Protein AF-A0A7V6VS06-F1 (afdb_monomer)

Solvent-accessible surface area (backbone atoms only — not comparable to full-atom values): 17347 Å² total; per-residue (Å²): 134,78,58,70,67,60,52,50,52,51,50,54,46,38,68,77,38,50,71,50,48,73,75,53,56,66,93,72,59,43,70,66,57,44,46,51,32,37,72,76,40,60,86,51,49,80,58,48,70,62,73,49,73,67,47,49,46,55,40,28,76,75,40,29,68,49,48,64,74,44,96,78,69,49,75,65,55,51,51,53,15,28,73,73,35,35,69,36,50,66,55,47,80,86,64,51,70,69,57,50,46,62,15,14,67,78,37,5,63,43,46,67,58,47,87,81,78,47,71,69,54,51,46,43,9,22,74,59,26,36,70,26,47,63,53,48,88,81,78,48,70,74,51,50,41,54,14,12,62,75,38,11,67,41,43,69,47,51,88,79,80,45,74,68,45,50,44,42,8,12,57,62,30,7,64,25,49,74,49,53,89,77,85,49,72,67,49,52,52,42,9,20,73,54,28,12,63,27,45,66,63,50,89,82,72,48,71,66,58,49,49,49,12,25,73,63,32,28,64,26,48,59,52,43,78,79,75,43,71,67,60,50,42,56,15,13,68,73,34,9,61,26,49,62,49,47,86,80,76,48,74,65,48,52,52,45,8,23,70,62,28,39,44,25,57,79,51,49,83,77,78,59,64,66,59,56,54,48,22,49,54,46,47,53,58,49,31,74,77,38,69,70,49,63,76,70,46,73,32,63,68,61,39,52,52,50,52,56,54,52,62,54,64,76,75,112

Nearest PDB structures (foldseek):
  8fo8-assembly1_E  TM=1.666E-01  e=1.157E+00  Homo sapiens
  8or2-assembly1_C  TM=2.056E-01  e=2.207E+00  Homo sapiens
  8fo2-assembly1_E  TM=2.066E-01  e=2.207E+00  Homo sapiens
  2bku-assembly1_B  TM=1.475E-01  e=1.858E+00  Saccharomyces cerevisiae

Secondary structure (DSSP, 8-state):
---HHHHHHHHHHHHH-GGGGGGS-TTT--HHHHHHHHHH-GGGGGG-----HHHHHHHHHH-GGGGGG-SS--HHHHHHHHHH-GGGGGGSSS--HHHHHHHHTT-GGGGGG-SS--HHHHHHHHHH-GGGGGG-SS--HHHHHHHHHH-GGGGGG-SS--HHHHHHHHHH-GGGGGG-SS--HHHHHHHHHH-GGGGGG-SS--HHHHHHHHHH-GGGGGG-SS--HHHHHHHHHH-GGGGGG-SS--HHHHHHHHHH-GGGGGG-S---HHHHHHHHHHHHHHHHH-GGGGGT---HHHHHHHHHHHHHHTT-

Foldseek 3Di:
DDDPVVVVVLVVVCVVPVCCLLVDDQVPDDPVNLLSSCVVPLVCNLSHNDDDPVSLQSSCVSPLLSLLSHPDDDPVNLLSSCVVPLLSLLSDPPDDPVSLLSSQQQALLSLLSPPDDDPVSLQSSCQNPLLNLLSDPDDDPVSLLSSLLVALLSLLSDPDDDPVSLLSSLLNALLSLQNDPDDDPNSLLSSLQRALLNLLNPPDDDPVNLLSSCVNPLLSCLSDPPNDPVSLLSSLLVALLSLLSDPDCDPVSLLSSLLRPVLNLVSDPDPDVVSLVSNLVSQVVVCVVPVCCLVVNPNPVSSVVNVVVVVVVVVD

pLDDT: mean 96.14, std 5.87, range [43.56, 98.88]

Sequence (316 aa):
MIDASVSQELMYKLDKDPNTIKKIPSSIQTEEMALKVIEKDIKLFKHVSVRTPKVCMKAILKDANSIKYIEKPTKEMCKIAIKNSPTTLQYIKDPSEELCKLALERNGACLQYVKKQTNSLCKIAVKTTPQALQYIKNQTEAVCLMAVNSEGSTLQYVKEQTKEIVLAAVKQDGLALRFALILDDEIIHKAILSNGNALAYVKEQTKDLCIMAILNDPMSIKYVDPQTKELCLIAVLKDGLAIDYIKDQDNDICIEAIKQNPSALMYIRDKRSEYKVLAVKTCLKHIKKDINYINEISDKVLKMVVVKLLSKKGKE

Mean predicted aligned error: 5.48 Å

Radius of gyration: 33.43 Å; Cα contacts (8 Å, |Δi|>4): 500; chains: 1; bounding box: 78×36×93 Å

Structure (mmCIF, N/CA/C/O backbone):
data_AF-A0A7V6VS06-F1
#
_entry.id   AF-A0A7V6VS06-F1
#
loop_
_atom_site.group_PDB
_atom_site.id
_atom_site.type_symbol
_atom_site.label_atom_id
_atom_site.label_alt_id
_atom_site.label_comp_id
_atom_site.label_asym_id
_atom_site.label_entity_id
_atom_site.label_seq_id
_atom_site.pdbx_PDB_ins_code
_atom_site.Cartn_x
_atom_site.Cartn_y
_atom_site.Cartn_z
_atom_site.occupancy
_atom_site.B_iso_or_equiv
_atom_site.auth_seq_id
_atom_site.auth_comp_id
_atom_site.auth_asym_id
_atom_site.auth_atom_id
_atom_site.pdbx_PDB_model_num
ATOM 1 N N . MET A 1 1 ? -18.441 -9.773 57.751 1.00 59.44 1 MET A N 1
ATOM 2 C CA . MET A 1 1 ? -16.997 -9.510 57.920 1.00 59.44 1 MET A CA 1
ATOM 3 C C . MET A 1 1 ? -16.32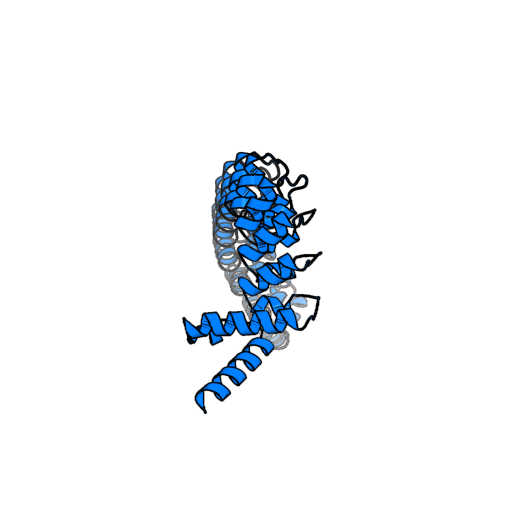9 -10.845 58.178 1.00 59.44 1 MET A C 1
ATOM 5 O O . MET A 1 1 ? -16.837 -11.581 59.012 1.00 59.44 1 MET A O 1
ATOM 9 N N . ILE A 1 2 ? -15.289 -11.190 57.418 1.00 74.94 2 ILE A N 1
ATOM 10 C CA . ILE A 1 2 ? -14.444 -12.345 57.748 1.00 74.94 2 ILE A CA 1
ATOM 11 C C . ILE A 1 2 ? -13.563 -12.005 58.945 1.00 74.94 2 ILE A C 1
ATOM 13 O O . ILE A 1 2 ? -13.188 -10.846 59.115 1.00 74.94 2 ILE A O 1
ATOM 17 N N . ASP A 1 3 ? -13.255 -13.011 59.756 1.00 82.56 3 ASP A N 1
ATOM 18 C CA . ASP A 1 3 ? -12.320 -12.862 60.863 1.00 82.56 3 ASP A CA 1
ATOM 19 C C . ASP A 1 3 ? -10.930 -12.417 60.361 1.00 82.56 3 ASP A C 1
ATOM 21 O O . ASP A 1 3 ? -10.484 -12.804 59.273 1.00 82.56 3 ASP A O 1
ATOM 25 N N . ALA A 1 4 ? -10.248 -11.585 61.152 1.00 80.75 4 ALA A N 1
ATOM 26 C CA . ALA A 1 4 ? -8.968 -10.986 60.785 1.00 80.75 4 ALA A CA 1
ATOM 27 C C . ALA A 1 4 ? -7.879 -12.049 60.564 1.00 80.75 4 ALA A C 1
ATOM 29 O O . ALA A 1 4 ? -7.062 -11.902 59.650 1.00 80.75 4 ALA A O 1
ATOM 30 N N . SER A 1 5 ? -7.909 -13.142 61.336 1.00 82.25 5 SER A N 1
ATOM 31 C CA . SER A 1 5 ? -6.959 -14.252 61.192 1.00 82.25 5 SER A CA 1
ATOM 32 C C . SER A 1 5 ? -7.126 -14.973 59.846 1.00 82.25 5 SER A C 1
ATOM 34 O O . SER A 1 5 ? -6.154 -15.173 59.115 1.00 82.25 5 SER A O 1
ATOM 36 N N . VAL A 1 6 ? -8.375 -15.243 59.448 1.00 82.69 6 VAL A N 1
ATOM 37 C CA . VAL A 1 6 ? -8.723 -15.864 58.160 1.00 82.69 6 VAL A CA 1
ATOM 38 C C . VAL A 1 6 ? -8.326 -14.957 56.994 1.00 82.69 6 VAL A C 1
ATOM 40 O O . VAL A 1 6 ? -7.792 -15.429 55.987 1.00 82.69 6 VAL A O 1
ATOM 43 N N . SER A 1 7 ? -8.531 -13.642 57.127 1.00 85.81 7 SER A N 1
ATOM 44 C CA . SER A 1 7 ? -8.106 -12.669 56.113 1.00 85.81 7 SER A CA 1
ATOM 45 C C . SER A 1 7 ? -6.582 -12.659 55.931 1.00 85.81 7 SER A C 1
ATOM 47 O O . SER A 1 7 ? -6.104 -12.671 54.795 1.00 85.81 7 SER A O 1
ATOM 49 N N . GLN A 1 8 ? -5.808 -12.693 57.023 1.00 88.75 8 GLN A N 1
ATOM 50 C CA . GLN A 1 8 ? -4.341 -12.745 56.966 1.00 88.75 8 GLN A CA 1
ATOM 51 C C . GLN A 1 8 ? -3.827 -14.040 56.326 1.00 88.75 8 GLN A C 1
ATOM 53 O O . GLN A 1 8 ? -2.936 -13.991 55.473 1.00 88.75 8 GLN A O 1
ATOM 58 N N . GLU A 1 9 ? -4.411 -15.190 56.671 1.00 92.12 9 GLU A N 1
ATOM 59 C CA . GLU A 1 9 ? -4.016 -16.478 56.092 1.00 92.12 9 GLU A CA 1
ATOM 60 C C . GLU A 1 9 ? -4.276 -16.525 54.576 1.00 92.12 9 GLU A C 1
ATOM 62 O O . GLU A 1 9 ? -3.418 -16.948 53.793 1.00 92.12 9 GLU A O 1
ATOM 67 N N . LEU A 1 10 ? -5.442 -16.040 54.136 1.00 93.06 10 LEU A N 1
ATOM 68 C CA . LEU A 1 10 ? -5.775 -15.944 52.714 1.00 93.06 10 LEU A CA 1
ATOM 69 C C . LEU A 1 10 ? -4.847 -14.972 51.977 1.00 93.06 10 LEU A C 1
ATOM 71 O O . LEU A 1 10 ? -4.408 -15.274 50.866 1.00 93.06 10 LEU A O 1
ATOM 75 N N . MET A 1 11 ? -4.490 -13.847 52.596 1.00 94.00 11 MET A N 1
ATOM 76 C CA . MET A 1 11 ? -3.536 -12.889 52.031 1.00 94.00 11 MET A CA 1
ATOM 77 C C . MET A 1 11 ? -2.132 -13.479 51.877 1.00 94.00 11 MET A C 1
ATOM 79 O O . MET A 1 11 ? -1.495 -13.249 50.847 1.00 94.00 11 MET A O 1
ATOM 83 N N . TYR A 1 12 ? -1.672 -14.280 52.841 1.00 93.44 12 TYR A N 1
ATOM 84 C CA . TYR A 1 12 ? -0.408 -15.015 52.746 1.00 93.44 12 TYR A CA 1
ATOM 85 C C . TYR A 1 12 ? -0.428 -16.056 51.614 1.00 93.44 12 TYR A C 1
ATOM 87 O O . TYR A 1 12 ? 0.530 -16.179 50.846 1.00 93.44 12 TYR A O 1
ATOM 95 N N . LYS A 1 13 ? -1.544 -16.781 51.457 1.00 94.12 13 LYS A N 1
ATOM 96 C CA . LYS A 1 13 ? -1.728 -17.741 50.356 1.00 94.12 13 LYS A CA 1
ATOM 97 C C . LYS A 1 13 ? -1.730 -17.052 48.988 1.00 94.12 13 LYS A C 1
ATOM 99 O O . LYS A 1 13 ? -1.036 -17.511 48.084 1.00 94.12 13 LYS A O 1
ATOM 104 N N . LEU A 1 14 ? -2.442 -15.930 48.851 1.00 95.12 14 LEU A N 1
ATOM 105 C CA . LEU A 1 14 ? -2.445 -15.106 47.633 1.00 95.12 14 LEU A CA 1
ATOM 106 C C . LEU A 1 14 ? -1.074 -14.498 47.329 1.00 95.12 14 LEU A C 1
ATOM 108 O O . LEU A 1 14 ? -0.752 -14.248 46.167 1.00 95.12 14 LEU A O 1
ATOM 112 N N . ASP A 1 15 ? -0.257 -14.266 48.357 1.00 93.94 15 ASP A N 1
ATOM 113 C CA . ASP A 1 15 ? 1.115 -13.818 48.175 1.00 93.94 15 ASP A CA 1
ATOM 114 C C . ASP A 1 15 ? 1.993 -14.872 47.511 1.00 93.94 15 ASP A C 1
ATOM 116 O O . ASP A 1 15 ? 2.773 -14.540 46.616 1.00 93.94 15 ASP A O 1
ATOM 120 N N . LYS A 1 16 ? 1.857 -16.130 47.926 1.00 94.44 16 LYS A N 1
ATOM 121 C CA . LYS A 1 16 ? 2.612 -17.239 47.338 1.00 94.44 16 LYS A CA 1
ATOM 122 C C . LYS A 1 16 ? 2.095 -17.629 45.958 1.00 94.44 16 LYS A C 1
ATOM 124 O O . LYS A 1 16 ? 2.895 -17.838 45.054 1.00 94.44 16 LYS A O 1
ATOM 129 N N . ASP A 1 17 ? 0.777 -17.716 45.802 1.00 96.31 17 ASP A N 1
ATOM 130 C CA . ASP A 1 17 ? 0.130 -18.053 44.536 1.00 96.31 17 ASP A CA 1
ATOM 131 C C . ASP A 1 17 ? -1.161 -17.239 44.346 1.00 96.31 17 ASP A C 1
ATOM 133 O O . ASP A 1 17 ? -2.195 -17.555 44.957 1.00 96.31 17 ASP A O 1
ATOM 137 N N . PRO A 1 18 ? -1.160 -16.224 43.460 1.00 95.38 18 PRO A N 1
ATOM 138 C CA . PRO A 1 18 ? -2.342 -15.412 43.217 1.00 95.38 18 PRO A CA 1
ATOM 139 C C . PRO A 1 18 ? -3.483 -16.213 42.566 1.00 95.38 18 PRO A C 1
ATOM 141 O O . PRO A 1 18 ? -4.639 -15.802 42.681 1.00 95.38 18 PRO A O 1
ATOM 144 N N . ASN A 1 19 ? -3.228 -17.389 41.962 1.00 96.69 19 ASN A N 1
ATOM 145 C CA . ASN A 1 19 ? -4.297 -18.261 41.449 1.00 96.69 19 ASN A CA 1
ATOM 146 C C . ASN A 1 19 ? -5.221 -18.782 42.551 1.00 96.69 19 ASN A C 1
ATOM 148 O O . ASN A 1 19 ? -6.348 -19.181 42.240 1.00 96.69 19 ASN A O 1
ATOM 152 N N . THR A 1 20 ? -4.793 -18.736 43.817 1.00 96.25 20 THR A N 1
ATOM 153 C CA . THR A 1 20 ? -5.632 -19.083 44.971 1.00 96.25 20 THR A CA 1
ATOM 154 C C . THR A 1 20 ? -6.954 -18.316 44.956 1.00 96.25 20 THR A C 1
ATOM 156 O O . THR A 1 20 ? -7.966 -18.872 45.374 1.00 96.25 20 THR A O 1
ATOM 159 N N . ILE A 1 21 ? -7.003 -17.111 44.370 1.00 96.06 21 ILE A N 1
ATOM 160 C CA . ILE A 1 21 ? -8.233 -16.313 44.229 1.00 96.06 21 ILE A CA 1
ATOM 161 C C . ILE A 1 21 ? -9.386 -17.084 43.573 1.00 96.06 21 ILE A C 1
ATOM 163 O O . ILE A 1 21 ? -10.540 -16.885 43.935 1.00 96.06 21 ILE A O 1
ATOM 167 N N . LYS A 1 22 ? -9.081 -18.025 42.667 1.00 96.31 22 LYS A N 1
ATOM 168 C CA . LYS A 1 22 ? -10.070 -18.880 41.987 1.00 96.31 22 LYS A CA 1
ATOM 169 C C . LYS A 1 22 ? -10.807 -19.813 42.951 1.00 96.31 22 LYS A C 1
ATOM 171 O O . LYS A 1 22 ? -11.901 -20.264 42.635 1.00 96.31 22 LYS A O 1
ATOM 176 N N . LYS A 1 23 ? -10.183 -20.137 44.086 1.00 95.50 23 LYS A N 1
ATOM 177 C CA . LYS A 1 23 ? -10.706 -21.043 45.117 1.00 95.50 23 LYS A CA 1
ATOM 178 C C . LYS A 1 23 ? -11.367 -20.293 46.276 1.00 95.50 23 LYS A C 1
ATOM 180 O O . LYS A 1 23 ? -12.008 -20.929 47.103 1.00 95.50 23 LYS A O 1
ATOM 185 N N . ILE A 1 24 ? -11.201 -18.970 46.359 1.00 94.19 24 ILE A N 1
ATOM 186 C CA . ILE A 1 24 ? -11.763 -18.149 47.436 1.00 94.19 24 ILE A CA 1
ATOM 187 C C . ILE A 1 24 ? -13.226 -17.820 47.094 1.00 94.19 24 ILE A C 1
ATOM 189 O O . ILE A 1 24 ? -13.459 -17.168 46.068 1.00 94.19 24 ILE A O 1
ATOM 193 N N . PRO A 1 25 ? -14.206 -18.226 47.930 1.00 93.88 25 PRO A N 1
ATOM 194 C CA . PRO A 1 25 ? -15.613 -17.901 47.722 1.00 93.88 25 PRO A CA 1
ATOM 195 C C . PRO A 1 25 ? -15.841 -16.400 47.539 1.00 93.88 25 PRO A C 1
ATOM 197 O O . PRO A 1 25 ? -15.258 -15.573 48.240 1.00 93.88 25 PRO A O 1
ATOM 200 N N . SER A 1 26 ? -16.729 -16.042 46.613 1.00 92.56 26 SER A N 1
ATOM 201 C CA . SER A 1 26 ? -17.012 -14.645 46.266 1.00 92.56 26 SER A CA 1
ATOM 202 C C . SER A 1 26 ? -17.477 -13.807 47.459 1.00 92.56 26 SER A C 1
ATOM 204 O O . SER A 1 26 ? -17.183 -12.615 47.502 1.00 9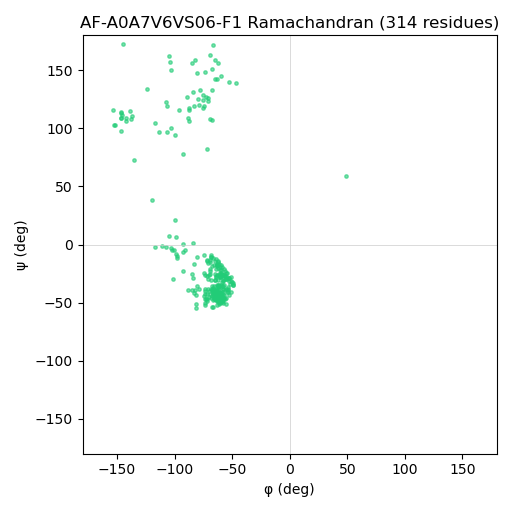2.56 26 SER A O 1
ATOM 206 N N . SER A 1 27 ? -18.155 -14.435 48.425 1.00 92.44 27 SER A N 1
ATOM 207 C CA . SER A 1 27 ? -18.665 -13.828 49.658 1.00 92.44 27 SER A CA 1
ATOM 208 C C . SER A 1 27 ? -17.577 -13.384 50.637 1.00 92.44 27 SER A C 1
ATOM 210 O O . SER A 1 27 ? -17.863 -12.575 51.519 1.00 92.44 27 SER A O 1
ATOM 212 N N . ILE A 1 28 ? -16.351 -13.900 50.500 1.00 93.50 28 ILE A N 1
ATOM 213 C CA . ILE A 1 28 ? -15.242 -13.602 51.415 1.00 93.50 28 ILE A CA 1
ATOM 214 C C . ILE A 1 28 ? -14.066 -12.881 50.748 1.00 93.50 28 ILE A C 1
ATOM 216 O O . ILE A 1 28 ? -13.107 -12.531 51.432 1.00 93.50 28 ILE A O 1
ATOM 220 N N . GLN A 1 29 ? -14.112 -12.635 49.435 1.00 94.38 29 GLN A N 1
ATOM 221 C CA . GLN A 1 29 ? -13.086 -11.827 48.774 1.00 94.38 29 GLN A CA 1
ATOM 222 C C . GLN A 1 29 ? -13.162 -10.370 49.252 1.00 94.38 29 GLN A C 1
ATOM 224 O O . GLN A 1 29 ? -14.236 -9.768 49.274 1.00 94.38 29 GLN A O 1
ATOM 229 N N . THR A 1 30 ? -12.013 -9.784 49.592 1.00 94.75 30 THR A N 1
ATOM 230 C CA . THR A 1 30 ? -11.908 -8.378 50.014 1.00 94.75 30 THR A CA 1
ATOM 231 C C . THR A 1 30 ? -11.318 -7.496 48.911 1.00 94.75 30 THR A C 1
ATOM 233 O O . THR A 1 30 ? -10.691 -7.981 47.965 1.00 94.75 30 THR A O 1
ATOM 236 N N . GLU A 1 31 ? -11.498 -6.175 49.025 1.00 95.50 31 GLU A N 1
ATOM 237 C CA . GLU A 1 31 ? -10.860 -5.210 48.116 1.00 95.50 31 GLU A CA 1
ATOM 238 C C . GLU A 1 31 ? -9.326 -5.344 48.127 1.00 95.50 31 GLU A C 1
ATOM 240 O O . GLU A 1 31 ? -8.695 -5.274 47.075 1.00 95.50 31 GLU A O 1
ATOM 245 N N . GLU A 1 32 ? -8.720 -5.595 49.287 1.00 95.44 32 GLU A N 1
ATOM 246 C CA . GLU A 1 32 ? -7.270 -5.755 49.415 1.00 95.44 32 GLU A CA 1
ATOM 247 C C . GLU A 1 32 ? -6.761 -7.001 48.675 1.00 95.44 32 GLU A C 1
ATOM 249 O O . GLU A 1 32 ? -5.807 -6.914 47.896 1.00 95.44 32 GLU A O 1
ATOM 254 N N . MET A 1 33 ? -7.452 -8.138 48.835 1.00 95.69 33 MET A N 1
ATOM 255 C CA . MET A 1 33 ? -7.166 -9.369 48.088 1.00 95.69 33 MET A CA 1
ATOM 256 C C . MET A 1 33 ? -7.249 -9.122 46.580 1.00 95.69 33 MET A C 1
ATOM 258 O O . MET A 1 33 ? -6.351 -9.511 45.832 1.00 95.69 33 MET A O 1
ATOM 262 N N . ALA A 1 34 ? -8.304 -8.433 46.135 1.00 97.12 34 ALA A N 1
ATOM 263 C CA . ALA A 1 34 ? -8.511 -8.096 44.734 1.00 97.12 34 ALA A CA 1
ATOM 264 C C . ALA A 1 34 ? -7.376 -7.228 44.168 1.00 97.12 34 ALA A C 1
ATOM 266 O O . ALA A 1 34 ? -6.810 -7.561 43.124 1.00 97.12 34 ALA A O 1
ATOM 267 N N . LEU A 1 35 ? -7.012 -6.143 44.860 1.00 97.12 35 LEU A N 1
ATOM 268 C CA . LEU A 1 35 ? -5.931 -5.245 44.441 1.00 97.12 35 LEU A CA 1
ATOM 269 C C . LEU A 1 35 ? -4.589 -5.977 44.363 1.00 97.12 35 LEU A C 1
ATOM 271 O O . LEU A 1 35 ? -3.853 -5.798 43.394 1.00 97.12 35 LEU A O 1
ATOM 275 N N . LYS A 1 36 ? -4.297 -6.839 45.338 1.00 95.69 36 LYS A N 1
ATOM 276 C CA . LYS A 1 36 ? -3.059 -7.620 45.387 1.00 95.69 36 LYS A CA 1
ATOM 277 C C . LYS A 1 36 ? -2.957 -8.633 44.252 1.00 95.69 36 LYS A C 1
ATOM 279 O O . LYS A 1 36 ? -1.917 -8.736 43.606 1.00 95.69 36 LYS A O 1
ATOM 284 N N . VAL A 1 37 ? -4.049 -9.341 43.966 1.00 96.62 37 VAL A N 1
ATOM 285 C CA . VAL A 1 37 ? -4.129 -10.274 42.834 1.00 96.62 37 VAL A CA 1
ATOM 286 C C . VAL A 1 37 ? -3.909 -9.544 41.515 1.00 96.62 37 VAL A C 1
ATOM 288 O O . VAL A 1 37 ? -3.088 -9.984 40.715 1.00 96.62 37 VAL A O 1
ATOM 291 N N . ILE A 1 38 ? -4.587 -8.410 41.309 1.00 97.19 38 ILE A N 1
ATOM 292 C CA . ILE A 1 38 ? -4.420 -7.580 40.109 1.00 97.19 38 ILE A CA 1
ATOM 293 C C . ILE A 1 38 ? -2.971 -7.099 39.974 1.00 97.19 38 ILE A C 1
ATOM 295 O O . ILE A 1 38 ? -2.418 -7.118 38.871 1.00 97.19 38 ILE A O 1
ATOM 299 N N . GLU A 1 39 ? -2.339 -6.693 41.078 1.00 96.56 39 GLU A N 1
ATOM 300 C CA . GLU A 1 39 ? -0.946 -6.236 41.100 1.00 96.56 39 GLU A CA 1
ATOM 301 C C . GLU A 1 39 ? 0.036 -7.343 40.701 1.00 96.56 39 GLU A C 1
ATOM 303 O O . GLU A 1 39 ? 0.991 -7.062 39.981 1.00 96.56 39 GLU A O 1
ATOM 308 N N . LYS A 1 40 ? -0.228 -8.606 41.054 1.00 95.94 40 LYS A N 1
ATOM 309 C CA . LYS A 1 40 ? 0.618 -9.736 40.635 1.00 95.94 40 LYS A CA 1
ATOM 310 C C . LYS A 1 40 ? 0.316 -10.212 39.216 1.00 95.94 40 LYS A C 1
ATOM 312 O O . LYS A 1 40 ? 1.223 -10.287 38.395 1.00 95.94 40 LYS A O 1
ATOM 317 N N . ASP A 1 41 ? -0.949 -10.471 38.893 1.00 96.75 41 ASP A N 1
ATOM 318 C CA . ASP A 1 41 ? -1.366 -10.955 37.573 1.00 96.75 41 ASP A CA 1
ATOM 319 C C . ASP A 1 41 ? -2.746 -10.409 37.182 1.00 96.75 41 ASP A C 1
ATOM 321 O O . ASP A 1 41 ? -3.795 -10.828 37.677 1.00 96.75 41 ASP A O 1
ATOM 325 N N . ILE A 1 42 ? -2.747 -9.492 36.213 1.00 96.62 42 ILE A N 1
ATOM 326 C CA . ILE A 1 42 ? -3.964 -8.858 35.701 1.00 96.62 42 ILE A CA 1
ATOM 327 C C . ILE A 1 42 ? -4.919 -9.857 35.032 1.00 96.62 42 ILE A C 1
ATOM 329 O O . ILE A 1 42 ? -6.137 -9.662 35.063 1.00 96.62 42 ILE A O 1
ATOM 333 N N . LYS A 1 43 ? -4.416 -10.978 34.494 1.00 96.56 43 LYS A N 1
ATOM 334 C CA . LYS A 1 43 ? -5.251 -12.004 33.843 1.00 96.56 43 LYS A CA 1
ATOM 335 C C . LYS A 1 43 ? -6.223 -12.663 34.822 1.00 96.56 43 LYS A C 1
ATOM 337 O O . LYS A 1 43 ? -7.235 -13.223 34.390 1.00 96.56 43 LYS A O 1
ATOM 342 N N . LEU A 1 44 ? -5.943 -12.584 36.124 1.00 96.88 44 LEU A N 1
ATOM 343 C CA . LEU A 1 44 ? -6.796 -13.111 37.184 1.00 96.88 44 LEU A CA 1
ATOM 344 C C . LEU A 1 44 ? -7.969 -12.194 37.538 1.00 96.88 44 LEU A C 1
ATOM 346 O O . LEU A 1 44 ? -8.891 -12.653 38.207 1.00 96.88 44 LEU A O 1
ATOM 350 N N . PHE A 1 45 ? -8.015 -10.951 37.044 1.00 97.44 45 PHE A N 1
ATOM 351 C CA . PHE A 1 45 ? -9.122 -10.022 37.308 1.00 97.44 45 PHE A CA 1
ATOM 352 C C . PHE A 1 45 ? -10.501 -10.589 36.918 1.00 97.44 45 PHE A C 1
ATOM 354 O O . PHE A 1 45 ? -11.510 -10.310 37.573 1.00 97.44 45 PHE A O 1
ATOM 361 N N . LYS A 1 46 ? -10.545 -11.464 35.905 1.00 96.44 46 LYS A N 1
ATOM 362 C CA . LYS A 1 46 ? -11.759 -12.193 35.503 1.00 96.44 46 LYS A CA 1
ATOM 363 C C . LYS A 1 46 ? -12.316 -13.133 36.585 1.00 96.44 46 LYS A C 1
ATOM 365 O O . LYS A 1 46 ? -13.484 -13.488 36.516 1.00 96.44 46 LYS A O 1
ATOM 370 N N . HIS A 1 47 ? -11.497 -13.521 37.565 1.00 96.38 47 HIS A N 1
ATOM 371 C CA . HIS A 1 47 ? -11.858 -14.379 38.702 1.00 96.38 47 HIS A CA 1
ATOM 372 C C . HIS A 1 47 ? -12.071 -13.602 40.012 1.00 96.38 47 HIS A C 1
ATOM 374 O O . HIS A 1 47 ? -12.451 -14.190 41.021 1.00 96.38 47 HIS A O 1
ATOM 380 N N . VAL A 1 48 ? -11.816 -12.293 40.010 1.00 96.25 48 VAL A N 1
ATOM 381 C CA . VAL A 1 48 ? -12.072 -11.419 41.158 1.00 96.25 48 VAL A CA 1
ATOM 382 C C . VAL A 1 48 ? -13.563 -11.074 41.190 1.00 96.25 48 VAL A C 1
ATOM 384 O O . VAL A 1 48 ? -14.086 -10.566 40.200 1.00 96.25 48 VAL A O 1
ATOM 387 N N . SER A 1 49 ? -14.249 -11.323 42.308 1.00 95.62 49 SER A N 1
ATOM 388 C CA . SER A 1 49 ? -15.672 -10.977 42.477 1.00 95.62 49 SER A CA 1
ATOM 389 C C . SER A 1 49 ? -15.885 -9.532 42.934 1.00 95.62 49 SER A C 1
ATOM 391 O O . SER A 1 49 ? -16.928 -8.941 42.661 1.00 95.62 49 SER A O 1
ATOM 393 N N . VAL A 1 50 ? -14.897 -8.936 43.607 1.00 95.25 50 VAL A N 1
ATOM 394 C CA . VAL A 1 50 ? -14.975 -7.565 44.127 1.00 95.25 50 VAL A CA 1
ATOM 395 C C . VAL A 1 50 ? -14.829 -6.554 42.985 1.00 95.25 50 VAL A C 1
ATOM 397 O O . VAL A 1 50 ? -13.804 -6.506 42.304 1.00 95.25 50 VAL A O 1
ATOM 400 N N . ARG A 1 51 ? -15.858 -5.725 42.767 1.00 95.31 51 ARG A N 1
ATOM 401 C CA . ARG A 1 51 ? -15.944 -4.756 41.653 1.00 95.31 51 ARG A CA 1
ATOM 402 C C . ARG A 1 51 ? -16.068 -3.301 42.118 1.00 95.31 51 ARG A C 1
ATOM 404 O O . ARG A 1 51 ? -16.785 -2.512 41.511 1.00 95.31 51 ARG A O 1
ATOM 411 N N . THR A 1 52 ? -15.364 -2.915 43.183 1.00 95.69 52 THR A N 1
ATOM 412 C CA . THR A 1 52 ? -15.342 -1.505 43.614 1.00 95.69 52 THR A CA 1
ATOM 413 C C . THR A 1 52 ? -14.727 -0.606 42.529 1.00 95.69 52 THR A C 1
ATOM 415 O O . THR A 1 52 ? -13.926 -1.087 41.713 1.00 95.69 52 THR A O 1
ATOM 418 N N . PRO A 1 53 ? -15.041 0.707 42.506 1.00 96.19 53 PRO A N 1
ATOM 419 C CA . PRO A 1 53 ? -14.444 1.631 41.544 1.00 96.19 53 PRO A CA 1
ATOM 420 C C . PRO A 1 53 ? -12.914 1.597 41.547 1.00 96.19 53 PRO A C 1
ATOM 422 O O . PRO A 1 53 ? -12.299 1.609 40.484 1.00 96.19 53 PRO A O 1
ATOM 425 N N . LYS A 1 54 ? -12.299 1.472 42.729 1.00 97.00 54 LYS A N 1
ATOM 426 C CA . LYS A 1 54 ? -10.844 1.409 42.903 1.00 97.00 54 LYS A CA 1
ATOM 427 C C . LYS A 1 54 ? -10.238 0.144 42.293 1.00 97.00 54 LYS A C 1
ATOM 429 O O . LYS A 1 54 ? -9.268 0.244 41.545 1.00 97.00 54 LYS A O 1
ATOM 434 N N . VAL A 1 55 ? -10.826 -1.026 42.556 1.00 97.56 55 VAL A N 1
ATOM 435 C CA . VAL A 1 55 ? -10.377 -2.308 41.984 1.00 97.56 55 VAL A CA 1
ATOM 436 C C . VAL A 1 55 ? -10.507 -2.294 40.461 1.00 97.56 55 VAL A C 1
ATOM 438 O O . VAL A 1 55 ? -9.560 -2.628 39.749 1.00 97.56 55 VAL A O 1
ATOM 441 N N . CYS A 1 56 ? -11.657 -1.846 39.955 1.00 98.00 56 CYS A N 1
ATOM 442 C CA . CYS A 1 56 ? -11.921 -1.746 38.522 1.00 98.00 56 CYS A CA 1
ATOM 443 C C . CYS A 1 56 ? -10.957 -0.776 37.820 1.00 98.00 56 CYS A C 1
ATOM 445 O O . CYS A 1 56 ? -10.398 -1.111 36.776 1.00 98.00 56 CYS A O 1
ATOM 447 N N . MET A 1 57 ? -10.710 0.399 38.409 1.00 97.75 57 MET A N 1
ATOM 448 C CA . MET A 1 57 ? -9.750 1.373 37.882 1.00 97.75 57 MET A CA 1
ATOM 449 C C . MET A 1 57 ? -8.323 0.830 37.876 1.00 97.75 57 MET A C 1
ATOM 451 O O . MET A 1 57 ? -7.628 0.965 36.870 1.00 97.75 57 MET A O 1
ATOM 455 N N . LYS A 1 58 ? -7.887 0.175 38.958 1.00 97.69 58 LYS A N 1
ATOM 456 C CA . LYS A 1 58 ? -6.561 -0.454 39.027 1.00 97.69 58 LYS A CA 1
ATOM 457 C C . LYS A 1 58 ? -6.384 -1.503 37.925 1.00 97.69 58 LYS A C 1
ATOM 459 O O . LYS A 1 58 ? -5.328 -1.542 37.298 1.00 97.69 58 LYS A O 1
ATOM 464 N N . ALA A 1 59 ? -7.419 -2.303 37.654 1.00 97.94 59 ALA A N 1
ATOM 465 C CA . ALA A 1 59 ? -7.402 -3.271 36.561 1.00 97.94 59 ALA A CA 1
ATOM 466 C C . ALA A 1 59 ? -7.268 -2.594 35.185 1.00 97.94 59 ALA A C 1
ATOM 468 O O . ALA A 1 59 ? -6.388 -2.969 34.415 1.00 97.94 59 ALA A O 1
ATOM 469 N N . ILE A 1 60 ? -8.077 -1.565 34.897 1.00 98.12 60 ILE A N 1
ATOM 470 C CA . ILE A 1 60 ? -8.036 -0.812 33.626 1.00 98.12 60 ILE A CA 1
ATOM 471 C C . ILE A 1 60 ? -6.683 -0.124 33.405 1.00 98.12 60 ILE A C 1
ATOM 473 O O . ILE A 1 60 ? -6.174 -0.110 32.286 1.00 98.12 60 ILE A O 1
ATOM 477 N N . LEU A 1 61 ? -6.096 0.455 34.455 1.00 97.31 61 LEU A N 1
ATOM 478 C CA . LEU A 1 61 ? -4.794 1.119 34.363 1.00 97.31 61 LEU A CA 1
ATOM 479 C C . LEU A 1 61 ? -3.665 0.136 34.035 1.00 97.31 61 LEU A C 1
ATOM 481 O O . LEU A 1 61 ? -2.703 0.526 33.379 1.00 97.31 61 LEU A O 1
ATOM 485 N N . LYS A 1 62 ? -3.784 -1.124 34.470 1.00 96.81 62 LYS A N 1
ATOM 486 C CA . LYS A 1 62 ? -2.791 -2.169 34.201 1.00 96.81 62 LYS A CA 1
ATOM 487 C C . LYS A 1 62 ? -3.003 -2.858 32.848 1.00 96.81 62 LYS A C 1
ATOM 489 O O . LYS A 1 62 ? -2.034 -3.144 32.154 1.00 96.81 62 LYS A O 1
ATOM 494 N N . ASP A 1 63 ? -4.252 -3.110 32.469 1.00 97.62 63 ASP A N 1
ATOM 495 C CA . ASP A 1 63 ? -4.642 -3.564 31.132 1.00 97.62 63 ASP A CA 1
ATOM 496 C C . ASP A 1 63 ? -6.014 -2.985 30.787 1.00 97.62 63 ASP A C 1
ATOM 498 O O . ASP A 1 63 ? -7.035 -3.373 31.364 1.00 97.62 63 ASP A O 1
ATOM 502 N N . ALA A 1 64 ? -6.046 -2.095 29.799 1.00 97.38 64 ALA A N 1
ATOM 503 C CA . ALA A 1 64 ? -7.260 -1.419 29.367 1.00 97.38 64 ALA A CA 1
ATOM 504 C C . ALA A 1 64 ? -8.345 -2.400 28.877 1.00 97.38 64 ALA A C 1
ATOM 506 O O . ALA A 1 64 ? -9.538 -2.134 29.043 1.00 97.38 64 ALA A O 1
ATOM 507 N N . ASN A 1 65 ? -7.958 -3.574 28.357 1.00 96.88 65 ASN A N 1
ATOM 508 C CA . ASN A 1 65 ? -8.897 -4.619 27.935 1.00 96.88 65 ASN A CA 1
ATOM 509 C C . ASN A 1 65 ? -9.633 -5.276 29.111 1.00 96.88 65 ASN A C 1
ATOM 511 O O . ASN A 1 65 ? -10.639 -5.955 28.893 1.00 96.88 65 ASN A O 1
ATOM 515 N N . SER A 1 66 ? -9.189 -5.056 30.352 1.00 97.50 66 SER A N 1
ATOM 516 C CA . SER A 1 66 ? -9.881 -5.520 31.561 1.00 97.50 66 SER A CA 1
ATOM 517 C C . SER A 1 66 ? -11.287 -4.944 31.698 1.00 97.50 66 SER A C 1
ATOM 519 O O . SER A 1 66 ? -12.116 -5.540 32.385 1.00 97.50 66 SER A O 1
ATOM 521 N N . ILE A 1 67 ? -11.588 -3.836 31.007 1.00 97.38 67 ILE A N 1
ATOM 522 C CA . ILE A 1 67 ? -12.925 -3.237 30.983 1.00 97.38 67 ILE A CA 1
ATOM 523 C C . ILE A 1 67 ? -14.015 -4.228 30.550 1.00 97.38 67 ILE A C 1
ATOM 525 O O . ILE A 1 67 ? -15.140 -4.136 31.029 1.00 97.38 67 ILE A O 1
ATOM 529 N N . LYS A 1 68 ? -13.671 -5.244 29.743 1.00 97.12 68 LYS A N 1
ATOM 530 C CA . LYS A 1 68 ? -14.599 -6.306 29.318 1.00 97.12 68 LYS A CA 1
ATOM 531 C C . LYS A 1 68 ? -15.143 -7.171 30.460 1.00 97.12 68 LYS A C 1
ATOM 533 O O . LYS A 1 68 ? -16.124 -7.878 30.268 1.00 97.12 68 LYS A O 1
ATOM 538 N N . TYR A 1 69 ? -14.495 -7.150 31.627 1.00 96.62 69 TYR A N 1
ATOM 539 C CA . TYR A 1 69 ? -14.919 -7.887 32.824 1.00 96.62 69 TYR A CA 1
ATOM 540 C C . TYR A 1 69 ? -15.697 -7.014 33.825 1.00 96.62 69 TYR A C 1
ATOM 542 O O . TYR A 1 69 ? -15.991 -7.466 34.936 1.00 96.62 69 TYR A O 1
ATOM 550 N N . ILE A 1 70 ? -16.009 -5.768 33.458 1.00 95.81 70 ILE A N 1
ATOM 551 C CA . ILE A 1 70 ? -16.786 -4.825 34.263 1.00 95.81 70 ILE A CA 1
ATOM 552 C C . ILE A 1 70 ? -18.168 -4.700 33.624 1.00 95.81 70 ILE A C 1
ATOM 554 O O . ILE A 1 70 ? -18.286 -4.275 32.482 1.00 95.81 70 ILE A O 1
ATOM 558 N N . GLU A 1 71 ? -19.220 -5.056 34.360 1.00 91.94 71 GLU A N 1
ATOM 559 C CA . GLU A 1 71 ? -20.586 -5.100 33.817 1.00 91.94 71 GLU A CA 1
ATOM 560 C C . GLU A 1 71 ? -21.120 -3.708 33.435 1.00 91.94 71 GLU A C 1
ATOM 562 O O . GLU A 1 71 ? -21.767 -3.541 32.402 1.00 91.94 71 GLU A O 1
ATOM 567 N N . LYS A 1 72 ? -20.837 -2.696 34.265 1.00 92.88 72 LYS A N 1
ATOM 568 C CA . LYS A 1 72 ? -21.298 -1.310 34.088 1.00 92.88 72 LYS A CA 1
ATOM 569 C C . LYS A 1 72 ? -20.147 -0.328 34.343 1.00 92.88 72 LYS A C 1
ATOM 571 O O . LYS A 1 72 ? -20.108 0.300 35.402 1.00 92.88 72 LYS A O 1
ATOM 576 N N . PRO A 1 73 ? -19.163 -0.226 33.428 1.00 95.69 73 PRO A N 1
ATOM 577 C CA . PRO A 1 73 ? -18.043 0.688 33.603 1.00 95.69 73 PRO A CA 1
ATOM 578 C C . PRO A 1 73 ? -18.533 2.139 33.596 1.00 95.69 73 PRO A C 1
ATOM 580 O O . PRO A 1 73 ? -19.426 2.513 32.835 1.00 95.69 73 PRO A O 1
ATOM 583 N N . THR A 1 74 ? -17.934 2.980 34.439 1.00 95.75 74 THR A N 1
ATOM 584 C CA . THR A 1 74 ? -18.262 4.411 34.465 1.00 95.75 74 THR A CA 1
ATOM 585 C C . THR A 1 74 ? -17.761 5.110 33.197 1.00 95.75 74 THR A C 1
ATOM 587 O O . THR A 1 74 ? -16.875 4.611 32.495 1.00 95.75 74 THR A O 1
ATOM 590 N N . LYS A 1 75 ? -18.279 6.314 32.911 1.00 95.31 75 LYS A N 1
ATOM 591 C CA . LYS A 1 75 ? -17.792 7.135 31.788 1.00 95.31 75 LYS A CA 1
ATOM 592 C C . LYS A 1 75 ? -16.281 7.381 31.887 1.00 95.31 75 LYS A C 1
ATOM 594 O O . LYS A 1 75 ? -15.593 7.327 30.874 1.00 95.31 75 LYS A O 1
ATOM 599 N N . GLU A 1 76 ? -15.767 7.593 33.097 1.00 96.75 76 GLU A N 1
ATOM 600 C CA . GLU A 1 76 ? -14.340 7.828 33.333 1.00 96.75 76 GLU A CA 1
ATOM 601 C C . GLU A 1 76 ? -13.491 6.573 33.092 1.00 96.75 76 GLU A C 1
ATOM 603 O O . GLU A 1 76 ? -12.480 6.639 32.396 1.00 96.75 76 GLU A O 1
ATOM 608 N N . MET A 1 77 ? -13.954 5.406 33.557 1.00 97.81 77 MET A N 1
ATOM 609 C CA . MET A 1 77 ? -13.328 4.114 33.247 1.00 97.81 77 MET A CA 1
ATOM 610 C C . MET A 1 77 ? -13.223 3.888 31.737 1.00 97.81 77 MET A C 1
ATOM 612 O O . MET A 1 77 ? -12.159 3.525 31.238 1.00 97.81 77 MET A O 1
ATOM 616 N N . CYS A 1 78 ? -14.310 4.150 31.005 1.00 98.06 78 CYS A N 1
ATOM 617 C CA . CYS A 1 78 ? -14.339 4.036 29.548 1.00 98.06 78 CYS A CA 1
ATOM 618 C C . CYS A 1 78 ? -13.342 4.991 28.879 1.00 98.06 78 CYS A C 1
ATOM 620 O O . CYS A 1 78 ? -12.586 4.575 28.001 1.00 98.06 78 CYS A O 1
ATOM 622 N N . LYS A 1 79 ? -13.309 6.262 29.308 1.00 97.94 79 LYS A N 1
ATOM 623 C CA . LYS A 1 79 ? -12.374 7.267 28.780 1.00 97.94 79 LYS A CA 1
ATOM 624 C C . LYS A 1 79 ? -10.923 6.849 28.986 1.00 97.94 79 LYS A C 1
ATOM 626 O O . LYS A 1 79 ? -10.142 6.913 28.041 1.00 97.94 79 LYS A O 1
ATOM 631 N N . ILE A 1 80 ? -10.565 6.420 30.195 1.00 97.88 80 ILE A N 1
ATOM 632 C CA . ILE A 1 80 ? -9.197 6.003 30.523 1.00 97.88 80 ILE A CA 1
ATOM 633 C C . ILE A 1 80 ? -8.818 4.738 29.746 1.00 97.88 80 ILE A C 1
ATOM 635 O O . ILE A 1 80 ? -7.735 4.689 29.165 1.00 97.88 80 ILE A O 1
ATOM 639 N N . ALA A 1 81 ? -9.722 3.758 29.647 1.00 98.00 81 ALA A N 1
ATOM 640 C CA . ALA A 1 81 ? -9.485 2.554 28.854 1.00 98.00 81 ALA A CA 1
ATOM 641 C C . ALA A 1 81 ? -9.203 2.888 27.377 1.00 98.00 81 ALA A C 1
ATOM 643 O O . ALA A 1 81 ? -8.197 2.434 26.834 1.00 98.00 81 ALA A O 1
ATOM 644 N N . ILE A 1 82 ? -10.014 3.751 26.753 1.00 98.25 82 ILE A N 1
ATOM 645 C CA . ILE A 1 82 ? -9.826 4.176 25.353 1.00 98.25 82 ILE A CA 1
ATOM 646 C C . ILE A 1 82 ? -8.535 4.991 25.174 1.00 98.25 82 ILE A C 1
ATOM 648 O O . ILE A 1 82 ? -7.804 4.798 24.197 1.00 98.25 82 ILE A O 1
ATOM 652 N N . LYS A 1 83 ? -8.214 5.885 26.119 1.00 96.94 83 LYS A N 1
ATOM 653 C CA . LYS A 1 83 ? -6.954 6.649 26.110 1.00 96.94 83 LYS A CA 1
ATOM 654 C C . LYS A 1 83 ? -5.725 5.751 26.228 1.00 96.94 83 LYS A C 1
ATOM 656 O O . LYS A 1 83 ? -4.692 6.085 25.659 1.00 96.94 83 LYS A O 1
ATOM 661 N N . ASN A 1 84 ? -5.817 4.615 26.905 1.00 96.19 84 ASN A N 1
ATOM 662 C CA . ASN A 1 84 ? -4.709 3.664 26.970 1.00 96.19 84 ASN A CA 1
ATOM 663 C C . ASN A 1 84 ? -4.674 2.756 25.734 1.00 96.19 84 ASN A C 1
ATOM 665 O O . ASN A 1 84 ? -3.608 2.534 25.167 1.00 96.19 84 ASN A O 1
ATOM 669 N N . SER A 1 85 ? -5.831 2.280 25.271 1.00 97.69 85 SER A N 1
ATOM 670 C CA . SER A 1 85 ? -5.954 1.431 24.085 1.00 97.69 85 SER A CA 1
ATOM 671 C C . SER A 1 85 ? -7.269 1.709 23.338 1.00 97.69 85 SER A C 1
ATOM 673 O O . SER A 1 85 ? -8.337 1.317 23.818 1.00 97.69 85 SER A O 1
ATOM 675 N N . PRO A 1 86 ? -7.234 2.344 22.147 1.00 97.69 86 PRO A N 1
ATOM 676 C CA . PRO A 1 86 ? -8.441 2.710 21.396 1.00 97.69 86 PRO A CA 1
ATOM 677 C C . PRO A 1 86 ? -9.349 1.523 21.050 1.00 97.69 86 PRO A C 1
ATOM 679 O O . PRO A 1 86 ? -10.573 1.650 21.033 1.00 97.69 86 PRO A O 1
ATOM 682 N N . THR A 1 87 ? -8.767 0.338 20.844 1.00 97.75 87 THR A N 1
ATOM 683 C CA . THR A 1 87 ? -9.501 -0.889 20.498 1.00 97.75 87 THR A CA 1
ATOM 684 C C . THR A 1 87 ? -10.373 -1.417 21.633 1.00 97.75 87 THR A C 1
ATOM 686 O O . THR A 1 87 ? -11.193 -2.303 21.400 1.00 97.75 87 THR A O 1
ATOM 689 N N . THR A 1 88 ? -10.235 -0.888 22.853 1.00 97.62 88 THR A N 1
ATOM 690 C CA . THR A 1 88 ? -11.137 -1.208 23.974 1.00 97.62 88 THR A CA 1
ATOM 691 C C . THR A 1 88 ? -12.573 -0.772 23.723 1.00 97.62 88 THR A C 1
ATOM 693 O O . THR A 1 88 ? -13.478 -1.309 24.361 1.00 97.62 88 THR A O 1
ATOM 696 N N . LEU A 1 89 ? -12.800 0.117 22.746 1.00 97.75 89 LEU A N 1
ATOM 697 C CA . LEU A 1 89 ? -14.132 0.481 22.272 1.00 97.75 89 LEU A CA 1
ATOM 698 C C . LEU A 1 89 ? -14.997 -0.753 21.960 1.00 97.75 89 LEU A C 1
ATOM 700 O O . LEU A 1 89 ? -16.194 -0.726 22.226 1.00 97.75 89 LEU A O 1
ATOM 704 N N . GLN A 1 90 ? -14.393 -1.854 21.491 1.00 97.69 90 GLN A N 1
ATOM 705 C CA . GLN A 1 90 ? -15.089 -3.117 21.205 1.00 97.69 90 GLN A CA 1
ATOM 706 C C . GLN A 1 90 ? -15.806 -3.735 22.418 1.00 97.69 90 GLN A C 1
ATOM 708 O O . GLN A 1 90 ? -16.750 -4.502 22.251 1.00 97.69 90 GLN A O 1
ATOM 713 N N . TYR A 1 91 ? -15.351 -3.424 23.636 1.00 97.12 91 TYR A N 1
ATOM 714 C CA . TYR A 1 91 ? -15.887 -3.973 24.882 1.00 97.12 91 TYR A CA 1
ATOM 715 C C . TYR A 1 91 ? -16.890 -3.043 25.567 1.00 97.12 91 TYR A C 1
ATOM 717 O O . TYR A 1 91 ? -17.537 -3.447 26.532 1.00 97.12 91 TYR A O 1
ATOM 725 N N . ILE A 1 92 ? -17.023 -1.800 25.101 1.00 95.38 92 ILE A N 1
ATOM 726 C CA . ILE A 1 92 ? -17.948 -0.831 25.684 1.00 95.38 92 ILE A CA 1
ATOM 727 C C . ILE A 1 92 ? -19.300 -1.013 25.003 1.00 95.38 92 ILE A C 1
ATOM 729 O O . ILE A 1 92 ? -19.439 -0.825 23.796 1.00 95.38 92 ILE A O 1
ATOM 733 N N . LYS A 1 93 ? -20.315 -1.383 25.785 1.00 92.75 93 LYS A N 1
ATOM 734 C CA . LYS A 1 93 ? -21.684 -1.497 25.285 1.00 92.75 93 LYS A CA 1
ATOM 735 C C . LYS A 1 93 ? -22.259 -0.099 25.044 1.00 92.75 93 LYS A C 1
ATOM 737 O O . LYS A 1 93 ? -22.249 0.730 25.945 1.00 92.75 93 LYS A O 1
ATOM 742 N N . ASP A 1 94 ? -22.764 0.123 23.832 1.00 91.19 94 ASP A N 1
ATOM 743 C CA . ASP A 1 94 ? -23.420 1.361 23.388 1.00 91.19 94 ASP A CA 1
ATOM 744 C C . ASP A 1 94 ? -22.606 2.637 23.719 1.00 91.19 94 ASP A C 1
ATOM 746 O O . ASP A 1 94 ? -23.080 3.517 24.442 1.00 91.19 94 ASP A O 1
ATOM 750 N N . PRO A 1 95 ? -21.359 2.747 23.209 1.00 94.62 95 PRO A N 1
ATOM 751 C CA . PRO A 1 95 ? -20.477 3.866 23.517 1.00 94.62 95 PRO A CA 1
ATOM 752 C C . PRO A 1 95 ? -21.070 5.185 23.012 1.00 94.62 95 PRO A C 1
ATOM 754 O O . PRO A 1 95 ? -21.650 5.249 21.926 1.00 94.62 95 PRO A O 1
ATOM 757 N N . SER A 1 96 ? -20.884 6.260 23.782 1.00 96.06 96 SER A N 1
ATOM 758 C CA . SER A 1 96 ? -21.288 7.596 23.341 1.00 96.06 96 SER A CA 1
ATOM 759 C C . SER A 1 96 ? -20.473 8.047 22.127 1.00 96.06 96 SER A C 1
ATOM 761 O O . SER A 1 96 ? -19.353 7.581 21.897 1.00 96.06 96 SER A O 1
ATOM 763 N N . GLU A 1 97 ? -21.003 9.008 21.370 1.00 96.38 97 GLU A N 1
ATOM 764 C CA . GLU A 1 97 ? -20.289 9.586 20.227 1.00 96.38 97 GLU A CA 1
ATOM 765 C C . GLU A 1 97 ? -18.945 10.208 20.643 1.00 96.38 97 GLU A C 1
ATOM 767 O O . GLU A 1 97 ? -17.958 10.052 19.934 1.00 96.38 97 GLU A O 1
ATOM 772 N N . GLU A 1 98 ? -18.866 10.810 21.836 1.00 97.19 98 GLU A N 1
ATOM 773 C CA . GLU A 1 98 ? -17.621 11.334 22.423 1.00 97.19 98 GLU A CA 1
ATOM 774 C C . GLU A 1 98 ? -16.556 10.235 22.600 1.00 97.19 98 GLU A C 1
ATOM 776 O O . GLU A 1 98 ? -15.394 10.438 22.254 1.00 97.19 98 GLU A O 1
ATOM 781 N N . LEU A 1 99 ? -16.944 9.057 23.105 1.00 97.75 99 LEU A N 1
ATOM 782 C CA . LEU A 1 99 ? -16.027 7.924 23.275 1.00 97.75 99 LEU A CA 1
ATOM 783 C C . LEU A 1 99 ? -15.613 7.323 21.931 1.00 97.75 99 LEU A C 1
ATOM 785 O O . LEU A 1 99 ? -14.444 6.987 21.744 1.00 97.75 99 LEU A O 1
ATOM 789 N N . CYS A 1 100 ? -16.555 7.221 20.988 1.00 98.44 100 CYS A N 1
ATOM 790 C CA . CYS A 1 100 ? -16.253 6.781 19.628 1.00 98.44 100 CYS A CA 1
ATOM 791 C C . CYS A 1 100 ? -15.230 7.720 18.988 1.00 98.44 100 CYS A C 1
ATOM 793 O O . CYS A 1 100 ? -14.208 7.263 18.485 1.00 98.44 100 CYS A O 1
ATOM 795 N N . LYS A 1 101 ? -15.465 9.032 19.065 1.00 98.31 101 LYS A N 1
ATOM 796 C CA . LYS A 1 101 ? -14.574 10.056 18.522 1.00 98.31 101 LYS A CA 1
ATOM 797 C C . LYS A 1 101 ? -13.169 9.959 19.121 1.00 98.31 101 LYS A C 1
ATOM 799 O O . LYS A 1 101 ? -12.207 9.864 18.368 1.00 98.31 101 LYS A O 1
ATOM 804 N N . LEU A 1 102 ? -13.069 9.855 20.447 1.00 98.19 102 LEU A N 1
ATOM 805 C CA . LEU A 1 102 ? -11.798 9.693 21.159 1.00 98.19 102 LEU A CA 1
ATOM 806 C C . LEU A 1 102 ? -10.995 8.465 20.686 1.00 98.19 102 LEU A C 1
ATOM 808 O O . LEU A 1 102 ? -9.771 8.527 20.582 1.00 98.19 102 LEU A O 1
ATOM 812 N N . ALA A 1 103 ? -11.668 7.346 20.401 1.00 98.50 103 ALA A N 1
ATOM 813 C CA . ALA A 1 103 ? -11.014 6.154 19.866 1.00 98.50 103 ALA A CA 1
ATOM 814 C C . ALA A 1 103 ? -10.572 6.350 18.404 1.00 98.50 103 ALA A C 1
ATOM 816 O O . ALA A 1 103 ? -9.431 6.041 18.055 1.00 98.50 103 ALA A O 1
ATOM 817 N N . LEU A 1 104 ? -11.458 6.891 17.561 1.00 98.69 104 LEU A N 1
ATOM 818 C CA . LEU A 1 104 ? -11.224 7.081 16.125 1.00 98.69 104 LEU A CA 1
ATOM 819 C C . LEU A 1 104 ? -10.117 8.091 15.827 1.00 98.69 104 LEU A C 1
ATOM 821 O O . LEU A 1 104 ? -9.347 7.879 14.897 1.00 98.69 104 LEU A O 1
ATOM 825 N N . GLU A 1 105 ? -9.996 9.146 16.633 1.00 98.31 105 GLU A N 1
ATOM 826 C CA . GLU A 1 105 ? -8.930 10.147 16.501 1.00 98.31 105 GLU A CA 1
ATOM 827 C C . GLU A 1 105 ? -7.530 9.537 16.657 1.00 98.31 105 GLU A C 1
ATOM 829 O O . GLU A 1 105 ? -6.572 10.063 16.099 1.00 98.31 105 GLU A O 1
ATOM 834 N N . ARG A 1 106 ? -7.407 8.407 17.365 1.00 97.44 106 ARG A N 1
ATOM 835 C CA . ARG A 1 106 ? -6.133 7.695 17.555 1.00 97.44 106 ARG A CA 1
ATOM 836 C C . ARG A 1 106 ? -5.964 6.478 16.657 1.00 97.44 106 ARG A C 1
ATOM 838 O O . ARG A 1 106 ? -4.837 6.104 16.357 1.00 97.44 106 ARG A O 1
ATOM 845 N N . ASN A 1 107 ? -7.061 5.825 16.287 1.00 98.06 107 ASN A N 1
ATOM 846 C CA . ASN A 1 107 ? -7.058 4.679 15.388 1.00 98.06 107 ASN A CA 1
ATOM 847 C C . ASN A 1 107 ? -8.401 4.597 14.653 1.00 98.06 107 ASN A C 1
ATOM 849 O O . ASN A 1 107 ? -9.395 4.107 15.205 1.00 98.06 107 ASN A O 1
ATOM 853 N N . GLY A 1 108 ? -8.415 5.021 13.387 1.00 98.31 108 GLY A N 1
ATOM 854 C CA . GLY A 1 108 ? -9.621 5.040 12.565 1.00 98.31 108 GLY A CA 1
ATOM 855 C C . GLY A 1 108 ? -10.230 3.653 12.345 1.00 98.31 108 GLY A C 1
ATOM 856 O O . GLY A 1 108 ? -11.448 3.531 12.210 1.00 98.31 108 GLY A O 1
ATOM 857 N N . ALA A 1 109 ? -9.431 2.582 12.423 1.00 98.38 109 ALA A N 1
ATOM 858 C CA . ALA A 1 109 ? -9.924 1.208 12.310 1.00 98.38 109 ALA A CA 1
ATOM 859 C C . ALA A 1 109 ? -10.865 0.802 13.460 1.00 98.38 109 ALA A C 1
ATOM 861 O O . ALA A 1 109 ? -11.587 -0.188 13.332 1.00 98.38 109 ALA A O 1
ATOM 862 N N . CYS A 1 110 ? -10.926 1.569 14.559 1.00 98.50 110 CYS A N 1
ATOM 863 C CA . CYS A 1 110 ? -11.916 1.348 15.618 1.00 98.50 110 CYS A CA 1
ATOM 864 C C . CYS A 1 110 ? -13.361 1.560 15.137 1.00 98.50 110 CYS A C 1
ATOM 866 O O . CYS A 1 110 ? -14.292 1.145 15.829 1.00 98.50 110 CYS A O 1
ATOM 868 N N . LEU A 1 111 ? -13.570 2.141 13.947 1.00 98.44 111 LEU A N 1
ATOM 869 C CA . LEU A 1 111 ? -14.897 2.310 13.351 1.00 98.44 111 LEU A CA 1
ATOM 870 C C . LEU A 1 111 ? -15.627 0.975 13.155 1.00 98.44 111 LEU A C 1
ATOM 872 O O . LEU A 1 111 ? -16.856 0.944 13.214 1.00 98.44 111 LEU A O 1
ATOM 876 N N . GLN A 1 112 ? -14.885 -0.129 13.015 1.00 98.12 112 GLN A N 1
ATOM 877 C CA . GLN A 1 112 ? -15.442 -1.484 12.955 1.00 98.12 112 GLN A CA 1
ATOM 878 C C . GLN A 1 112 ? -16.285 -1.847 14.194 1.00 98.12 112 GLN A C 1
ATOM 880 O O . GLN A 1 112 ? -17.212 -2.648 14.100 1.00 98.12 112 GLN A O 1
ATOM 885 N N . TYR A 1 113 ? -16.007 -1.224 15.345 1.00 97.56 113 TYR A N 1
ATOM 886 C CA . TYR A 1 113 ? -16.729 -1.441 16.602 1.00 97.56 113 TYR A CA 1
ATOM 887 C C . TYR A 1 113 ? -17.889 -0.452 16.812 1.00 97.56 113 TYR A C 1
ATOM 889 O O . TYR A 1 113 ? -18.673 -0.593 17.753 1.00 97.56 113 TYR A O 1
ATOM 897 N N . VAL A 1 114 ? -18.032 0.554 15.943 1.00 97.38 114 VAL A N 1
ATOM 898 C CA . VAL A 1 114 ? -19.065 1.590 16.053 1.00 97.38 114 VAL A CA 1
ATOM 899 C C . VAL A 1 114 ? -20.333 1.134 15.334 1.00 97.38 114 VAL A C 1
ATOM 901 O O . VAL A 1 114 ? -20.403 1.101 14.106 1.00 97.38 114 VAL A O 1
ATOM 904 N N . LYS A 1 115 ? -21.386 0.817 16.099 1.00 95.00 115 LYS A N 1
ATOM 905 C CA . LYS A 1 115 ? -22.671 0.368 15.529 1.00 95.00 115 LYS A CA 1
ATOM 906 C C . LYS A 1 115 ? -23.382 1.464 14.728 1.00 95.00 115 LYS A C 1
ATOM 908 O O . LYS A 1 115 ? -23.847 1.190 13.620 1.00 95.00 115 LYS A O 1
ATOM 913 N N . LYS A 1 116 ? -23.473 2.672 15.303 1.00 95.69 116 LYS A N 1
ATOM 914 C CA . LYS A 1 116 ? -24.117 3.860 14.718 1.00 95.69 116 LYS A CA 1
ATOM 915 C C . LYS A 1 116 ? -23.053 4.780 14.117 1.00 95.69 116 LYS A C 1
ATOM 917 O O . LYS A 1 116 ? -22.447 5.579 14.821 1.00 95.69 116 LYS A O 1
ATOM 922 N N . GLN A 1 117 ? -22.809 4.632 12.820 1.00 97.19 117 GLN A N 1
ATOM 923 C CA . GLN A 1 117 ? -21.797 5.399 12.095 1.00 97.19 117 GLN A CA 1
ATOM 924 C C . GLN A 1 117 ? -22.400 6.718 11.593 1.00 97.19 117 GLN A C 1
ATOM 926 O O . GLN A 1 117 ? -23.188 6.720 10.650 1.00 97.19 117 GLN A O 1
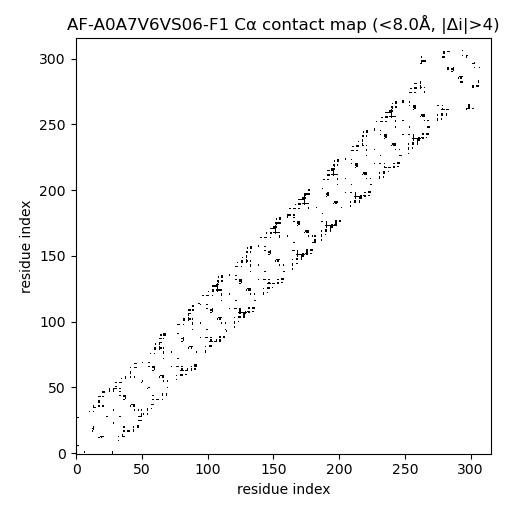ATOM 931 N N . THR A 1 118 ? -22.048 7.840 12.226 1.00 96.81 118 THR A N 1
ATOM 932 C CA . THR A 1 118 ? -22.391 9.178 11.716 1.00 96.81 118 THR A CA 1
ATOM 933 C C . THR A 1 118 ? -21.383 9.608 10.649 1.00 96.81 118 THR A C 1
ATOM 935 O O . THR A 1 118 ? -20.247 9.124 10.621 1.00 96.81 118 THR A O 1
ATOM 938 N N . ASN A 1 119 ? -21.763 10.554 9.783 1.00 95.88 119 ASN A N 1
ATOM 939 C CA . ASN A 1 119 ? -20.844 11.108 8.782 1.00 95.88 119 ASN A CA 1
ATOM 940 C C . ASN A 1 119 ? -19.595 11.728 9.445 1.00 95.88 119 ASN A C 1
ATOM 942 O O . ASN A 1 119 ? -18.477 11.542 8.973 1.00 95.88 119 ASN A O 1
ATOM 946 N N . SER A 1 120 ? -19.760 12.390 10.599 1.00 97.44 120 SER A N 1
ATOM 947 C CA . SER A 1 120 ? -18.634 12.938 11.364 1.00 97.44 120 SER A CA 1
ATOM 948 C C . SER A 1 120 ? -17.663 11.847 11.822 1.00 97.44 120 SER A C 1
ATOM 950 O O . SER A 1 120 ? -16.457 12.002 11.645 1.00 97.44 120 SER A O 1
ATOM 952 N N . LEU A 1 121 ? -18.160 10.740 12.386 1.00 98.38 121 LEU A N 1
ATOM 953 C CA . LEU A 1 121 ? -17.304 9.632 12.827 1.00 98.38 121 LEU A CA 1
ATOM 954 C C . LEU A 1 121 ? -16.587 8.969 11.645 1.00 98.38 121 LEU A C 1
ATOM 956 O O . LEU A 1 121 ? -15.395 8.692 11.737 1.00 98.38 121 LEU A O 1
ATOM 960 N N . CYS A 1 122 ? -17.278 8.783 10.518 1.00 98.62 122 CYS A N 1
ATOM 961 C CA . CYS A 1 122 ? -16.683 8.242 9.295 1.00 98.62 122 CYS A CA 1
ATOM 962 C C . CYS A 1 122 ? -15.532 9.116 8.777 1.00 98.62 122 CYS A C 1
ATOM 964 O O . CYS A 1 122 ? -14.457 8.599 8.480 1.00 98.62 122 CYS A O 1
ATOM 966 N N . LYS A 1 123 ? -15.726 10.441 8.723 1.00 98.38 123 LYS A N 1
ATOM 967 C CA . LYS A 1 123 ? -14.682 11.388 8.300 1.00 98.38 123 LYS A CA 1
ATOM 968 C C . LYS A 1 123 ? -13.471 11.365 9.229 1.00 98.38 123 LYS A C 1
ATOM 970 O O . LYS A 1 123 ? -12.346 11.364 8.748 1.00 98.38 123 LYS A O 1
ATOM 975 N N . ILE A 1 124 ? -13.684 11.320 10.545 1.00 98.44 124 ILE A N 1
ATOM 976 C CA . ILE A 1 124 ? -12.584 11.223 11.519 1.00 98.44 124 ILE A CA 1
ATOM 977 C C . ILE A 1 124 ? -11.816 9.917 11.319 1.00 98.44 124 ILE A C 1
ATOM 979 O O . ILE A 1 124 ? -10.594 9.940 11.232 1.00 98.44 124 ILE A O 1
ATOM 983 N N . ALA A 1 125 ? -12.532 8.798 11.182 1.00 98.69 125 ALA A N 1
ATOM 984 C CA . ALA A 1 125 ? -11.923 7.493 10.974 1.00 98.69 125 ALA A CA 1
ATOM 985 C C . ALA A 1 125 ? -11.038 7.463 9.722 1.00 98.69 125 ALA A C 1
ATOM 987 O O . ALA A 1 125 ? -9.880 7.070 9.810 1.00 98.69 125 ALA A O 1
ATOM 988 N N . VAL A 1 126 ? -11.564 7.920 8.582 1.00 98.56 126 VAL A N 1
ATOM 989 C CA . VAL A 1 126 ? -10.837 7.936 7.304 1.00 98.56 126 VAL A CA 1
ATOM 990 C C . VAL A 1 126 ? -9.682 8.932 7.317 1.00 98.56 126 VAL A C 1
ATOM 992 O O . VAL A 1 126 ? -8.612 8.621 6.809 1.00 98.56 126 VAL A O 1
ATOM 995 N N . LYS A 1 127 ? -9.854 10.100 7.947 1.00 98.19 127 LYS A N 1
ATOM 996 C CA . LYS A 1 127 ? -8.773 11.083 8.091 1.00 98.19 127 LYS A CA 1
ATOM 997 C C . LYS A 1 127 ? -7.600 10.536 8.910 1.00 98.19 127 LYS A C 1
ATOM 999 O O . LYS A 1 127 ? -6.455 10.835 8.593 1.00 98.19 127 LYS A O 1
ATOM 1004 N N . THR A 1 128 ? -7.875 9.769 9.965 1.00 97.94 128 THR A N 1
ATOM 1005 C CA . THR A 1 128 ? -6.833 9.161 10.809 1.00 97.94 128 THR A CA 1
ATOM 1006 C C . THR A 1 128 ? -6.248 7.893 10.184 1.00 97.94 128 THR A C 1
ATOM 1008 O O . THR A 1 128 ? -5.070 7.593 10.363 1.00 97.94 128 THR A O 1
ATOM 1011 N N . THR A 1 129 ? -7.062 7.104 9.488 1.00 98.38 129 THR A N 1
ATOM 1012 C CA . THR A 1 129 ? -6.664 5.830 8.880 1.00 98.38 129 THR A CA 1
ATOM 1013 C C . THR A 1 129 ? -7.459 5.646 7.586 1.00 98.38 129 THR A C 1
ATOM 1015 O O . THR A 1 129 ? -8.602 5.188 7.655 1.00 98.38 129 THR A O 1
ATOM 1018 N N . PRO A 1 130 ? -6.901 5.976 6.407 1.00 98.44 130 PRO A N 1
ATOM 1019 C CA . PRO A 1 130 ? -7.633 5.923 5.137 1.00 98.44 130 PRO A CA 1
ATOM 1020 C C . PRO A 1 130 ? -8.298 4.565 4.863 1.00 98.44 130 PRO A C 1
ATOM 1022 O O . PRO A 1 130 ? -9.446 4.501 4.417 1.00 98.44 130 PRO A O 1
ATOM 1025 N N . GLN A 1 131 ? -7.645 3.462 5.247 1.00 98.44 131 GLN A N 1
ATOM 1026 C CA . GLN A 1 131 ? -8.167 2.096 5.105 1.00 98.44 131 GLN A CA 1
ATOM 1027 C C . GLN A 1 131 ? -9.397 1.813 5.980 1.00 98.44 131 GLN A C 1
ATOM 1029 O O . GLN A 1 131 ? -10.064 0.798 5.774 1.00 98.44 131 GLN A O 1
ATOM 1034 N N . ALA A 1 132 ? -9.739 2.683 6.938 1.00 98.62 132 ALA A N 1
ATOM 1035 C CA . ALA A 1 132 ? -10.972 2.569 7.716 1.00 98.62 132 ALA A CA 1
ATOM 1036 C C . ALA A 1 132 ? -12.231 2.688 6.842 1.00 98.62 132 ALA A C 1
ATOM 1038 O O . ALA A 1 132 ? -13.307 2.272 7.279 1.00 98.62 132 ALA A O 1
ATOM 1039 N N . LEU A 1 133 ? -12.092 3.174 5.600 1.00 98.69 133 LEU A N 1
ATOM 1040 C CA . LEU A 1 133 ? -13.138 3.151 4.578 1.00 98.69 133 LEU A CA 1
ATOM 1041 C C . LEU A 1 133 ? -13.789 1.761 4.432 1.00 98.69 133 LEU A C 1
ATOM 1043 O O . LEU A 1 133 ? -15.007 1.679 4.257 1.00 98.69 133 LEU A O 1
ATOM 1047 N N . GLN A 1 134 ? -13.013 0.680 4.594 1.00 98.62 134 GLN A N 1
ATOM 1048 C CA . GLN A 1 134 ? -13.503 -0.704 4.517 1.00 98.62 134 GLN A CA 1
ATOM 1049 C C . GLN A 1 134 ? -14.585 -1.031 5.562 1.00 98.62 134 GLN A C 1
ATOM 1051 O O . GLN A 1 134 ? -15.434 -1.891 5.338 1.00 98.62 134 GLN A O 1
ATOM 1056 N N . TYR A 1 135 ? -14.585 -0.330 6.701 1.00 98.50 135 TYR A N 1
ATOM 1057 C CA . TYR A 1 135 ? -15.534 -0.550 7.796 1.00 98.50 135 TYR A CA 1
ATOM 1058 C C . TYR A 1 135 ? -16.793 0.318 7.686 1.00 98.50 135 TYR A C 1
ATOM 1060 O O . TYR A 1 135 ? -17.711 0.180 8.502 1.00 98.50 135 TYR A O 1
ATOM 1068 N N . ILE A 1 136 ? -16.860 1.223 6.706 1.00 98.44 136 ILE A N 1
ATOM 1069 C CA . ILE A 1 136 ? -18.000 2.123 6.522 1.00 98.44 136 ILE A CA 1
ATOM 1070 C C . ILE A 1 136 ? -19.141 1.373 5.837 1.00 98.44 136 ILE A C 1
ATOM 1072 O O . ILE A 1 136 ? -19.019 0.880 4.711 1.00 98.44 136 ILE A O 1
ATOM 1076 N N . LYS A 1 137 ? -20.290 1.306 6.513 1.00 97.44 137 LYS A N 1
ATOM 1077 C CA . LYS A 1 137 ? -21.486 0.633 5.988 1.00 97.44 137 LYS A CA 1
ATOM 1078 C C . LYS A 1 137 ? -22.052 1.380 4.786 1.00 97.44 137 LYS A C 1
ATOM 1080 O O . LYS A 1 137 ? -22.158 0.787 3.717 1.00 97.44 137 LYS A O 1
ATOM 1085 N N . ASN A 1 138 ? -22.307 2.676 4.967 1.00 96.75 138 ASN A N 1
ATOM 1086 C CA . ASN A 1 138 ? -22.865 3.571 3.957 1.00 96.75 138 ASN A CA 1
ATOM 1087 C C . ASN A 1 138 ? -21.811 4.614 3.584 1.00 96.75 138 ASN A C 1
ATOM 1089 O O . ASN A 1 138 ? -21.611 5.593 4.306 1.00 96.75 138 ASN A O 1
ATOM 1093 N N . GLN A 1 139 ? -21.088 4.356 2.499 1.00 98.06 139 GLN A N 1
ATOM 1094 C CA . GLN A 1 139 ? -20.051 5.254 2.007 1.00 98.06 139 GLN A CA 1
ATOM 1095 C C . GLN A 1 139 ? -20.697 6.430 1.271 1.00 98.06 139 GLN A C 1
ATOM 1097 O O . GLN A 1 139 ? -21.603 6.244 0.467 1.00 98.06 139 GLN A O 1
ATOM 1102 N N . THR A 1 140 ? -20.243 7.646 1.574 1.00 97.69 140 THR A N 1
ATOM 1103 C CA . THR A 1 140 ? -20.609 8.844 0.806 1.00 97.69 140 THR A CA 1
ATOM 1104 C C . THR A 1 140 ? -19.438 9.217 -0.086 1.00 97.69 140 THR A C 1
ATOM 1106 O O . THR A 1 140 ? -18.289 9.007 0.308 1.00 97.69 140 THR A O 1
ATOM 1109 N N . GLU A 1 141 ? -19.712 9.827 -1.237 1.00 97.75 141 GLU A N 1
ATOM 1110 C CA . GLU A 1 141 ? -18.670 10.261 -2.174 1.00 97.75 141 GLU A CA 1
ATOM 1111 C C . GLU A 1 141 ? -17.612 11.138 -1.492 1.00 97.75 141 GLU A C 1
ATOM 1113 O O . GLU A 1 141 ? -16.422 10.875 -1.617 1.00 97.75 141 GLU A O 1
ATOM 1118 N N . ALA A 1 142 ? -18.023 12.081 -0.638 1.00 98.12 142 ALA A N 1
ATOM 1119 C CA . ALA A 1 142 ? -17.098 12.924 0.122 1.00 98.12 142 ALA A CA 1
ATOM 1120 C C . ALA A 1 142 ? -16.144 12.131 1.040 1.00 98.12 142 ALA A C 1
ATOM 1122 O O . ALA A 1 142 ? -15.000 12.538 1.243 1.00 98.12 142 ALA A O 1
ATOM 1123 N N . VAL A 1 143 ? -16.598 11.017 1.623 1.00 98.50 143 VAL A N 1
ATOM 1124 C CA . VAL A 1 143 ? -15.755 10.164 2.476 1.00 98.50 143 VAL A CA 1
ATOM 1125 C C . VAL A 1 143 ? -14.841 9.274 1.632 1.00 98.50 143 VAL A C 1
ATOM 1127 O O . VAL A 1 143 ? -13.675 9.110 1.988 1.00 98.50 143 VAL A O 1
ATOM 1130 N N . CYS A 1 144 ? -15.328 8.755 0.503 1.00 98.81 144 CYS A N 1
ATOM 1131 C CA . CYS A 1 144 ? -14.500 8.025 -0.459 1.00 98.81 144 CYS A CA 1
ATOM 1132 C C . CYS A 1 144 ? -13.391 8.918 -1.021 1.00 98.81 144 CYS A C 1
ATOM 1134 O O . CYS A 1 144 ? -12.226 8.538 -0.960 1.00 98.81 144 CYS A O 1
ATOM 1136 N N . LEU A 1 145 ? -13.732 10.128 -1.475 1.00 98.75 145 LEU A N 1
ATOM 1137 C CA . LEU A 1 145 ? -12.777 11.126 -1.956 1.00 98.75 145 LEU A CA 1
ATOM 1138 C C . LEU A 1 145 ? -11.747 11.480 -0.883 1.00 98.75 145 LEU A C 1
ATOM 1140 O O . LEU A 1 145 ? -10.561 11.568 -1.182 1.00 98.75 145 LEU A O 1
ATOM 1144 N N . MET 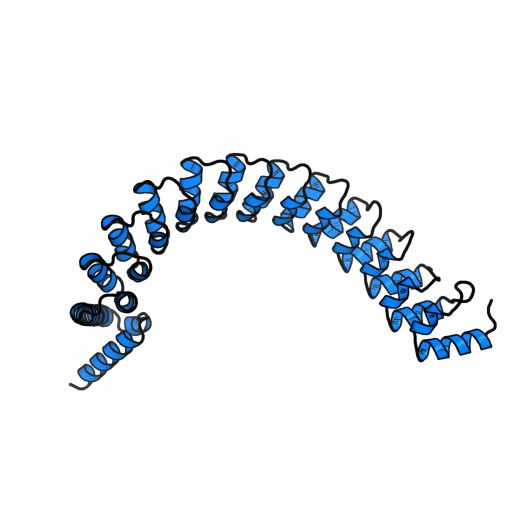A 1 146 ? -12.165 11.646 0.374 1.00 98.56 146 MET A N 1
ATOM 1145 C CA . MET A 1 146 ? -11.230 11.883 1.478 1.00 98.56 146 MET A CA 1
ATOM 1146 C C . MET A 1 146 ? -10.227 10.732 1.646 1.00 98.56 146 MET A C 1
ATOM 1148 O O . MET A 1 146 ? -9.045 10.993 1.859 1.00 98.56 146 MET A O 1
ATOM 1152 N N . ALA A 1 147 ? -10.680 9.479 1.532 1.00 98.75 147 ALA A N 1
ATOM 1153 C CA . ALA A 1 147 ? -9.812 8.309 1.646 1.00 98.75 147 ALA A CA 1
ATOM 1154 C C . ALA A 1 147 ? -8.810 8.234 0.489 1.00 98.75 147 ALA A C 1
ATOM 1156 O O . ALA A 1 147 ? -7.604 8.191 0.729 1.00 98.75 147 ALA A O 1
ATOM 1157 N N . VAL A 1 148 ? -9.292 8.282 -0.757 1.00 98.81 148 VAL A N 1
ATOM 1158 C CA . VAL A 1 148 ? -8.441 8.075 -1.940 1.00 98.81 148 VAL A CA 1
ATOM 1159 C C . VAL A 1 148 ? -7.483 9.237 -2.196 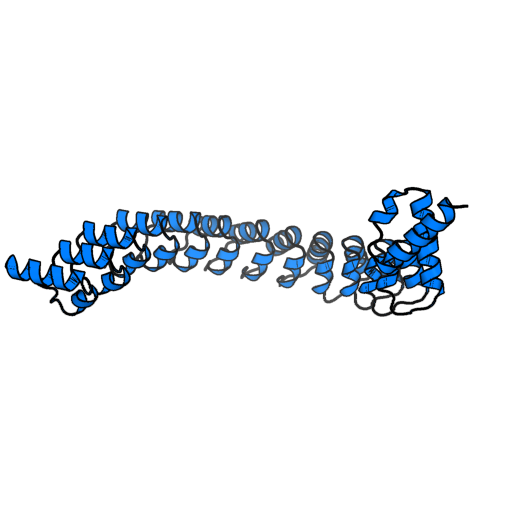1.00 98.81 148 VAL A C 1
ATOM 1161 O O . VAL A 1 148 ? -6.376 9.010 -2.671 1.00 98.81 148 VAL A O 1
ATOM 1164 N N . ASN A 1 149 ? -7.851 10.467 -1.820 1.00 98.62 149 ASN A N 1
ATOM 1165 C CA . ASN A 1 149 ? -6.928 11.605 -1.877 1.00 98.62 149 ASN A CA 1
ATOM 1166 C C . ASN A 1 149 ? -5.813 11.504 -0.826 1.00 98.62 149 ASN A C 1
ATOM 1168 O O . ASN A 1 149 ? -4.738 12.066 -1.019 1.00 98.62 149 ASN A O 1
ATOM 1172 N N . SER A 1 150 ? -6.055 10.810 0.291 1.00 98.19 150 SER A N 1
ATOM 1173 C CA . SER A 1 150 ? -5.016 10.545 1.288 1.00 98.19 150 SER A CA 1
ATOM 1174 C C . SER A 1 150 ? -4.157 9.341 0.905 1.00 98.19 150 SER A C 1
ATOM 1176 O O . SER A 1 150 ? -2.951 9.367 1.134 1.00 98.19 150 SER A O 1
ATOM 1178 N N . GLU A 1 151 ? -4.763 8.291 0.350 1.00 98.62 151 GLU A N 1
ATOM 1179 C CA . GLU A 1 151 ? -4.099 7.052 -0.058 1.00 98.62 151 GLU A CA 1
ATOM 1180 C C . GLU A 1 151 ? -4.856 6.404 -1.226 1.00 98.62 151 GLU A C 1
ATOM 1182 O O . GLU A 1 151 ? -5.887 5.758 -1.020 1.00 98.62 151 GLU A O 1
ATOM 1187 N N . GLY A 1 152 ? -4.346 6.540 -2.454 1.00 98.62 152 GLY A N 1
ATOM 1188 C CA . GLY A 1 152 ? -5.040 6.125 -3.680 1.00 98.62 152 GLY A CA 1
ATOM 1189 C C . GLY A 1 152 ? -5.387 4.637 -3.701 1.00 98.62 152 GLY A C 1
ATOM 1190 O O . GLY A 1 152 ? -6.454 4.244 -4.173 1.00 98.62 152 GLY A O 1
ATOM 1191 N N . SER A 1 153 ? -4.554 3.802 -3.072 1.00 98.62 153 SER A N 1
ATOM 1192 C CA . SER A 1 153 ? -4.784 2.357 -2.939 1.00 98.62 153 SER A CA 1
ATOM 1193 C C . SER A 1 153 ? -6.063 1.989 -2.164 1.00 98.62 153 SER A C 1
ATOM 1195 O O . SER A 1 153 ? -6.555 0.863 -2.280 1.00 98.62 153 SER A O 1
ATOM 1197 N N . THR A 1 154 ? -6.646 2.926 -1.404 1.00 98.69 154 THR A N 1
ATOM 1198 C CA . THR A 1 154 ? -7.931 2.721 -0.713 1.00 98.69 154 THR A CA 1
ATOM 1199 C C . THR A 1 154 ? -9.119 2.616 -1.663 1.00 98.69 154 THR A C 1
ATOM 1201 O O . THR A 1 154 ? -10.189 2.192 -1.223 1.00 98.69 154 THR A O 1
ATOM 1204 N N . LEU A 1 155 ? -8.927 2.892 -2.962 1.00 98.81 155 LEU A N 1
ATOM 1205 C CA . LEU A 1 155 ? -9.914 2.619 -4.008 1.00 98.81 155 LEU A CA 1
ATOM 1206 C C . LEU A 1 155 ? -10.438 1.174 -3.946 1.00 98.81 155 LEU A C 1
ATOM 1208 O O . LEU A 1 155 ? -11.622 0.952 -4.176 1.00 98.81 155 LEU A O 1
ATOM 1212 N N . GLN A 1 156 ? -9.602 0.213 -3.526 1.00 98.75 156 GLN 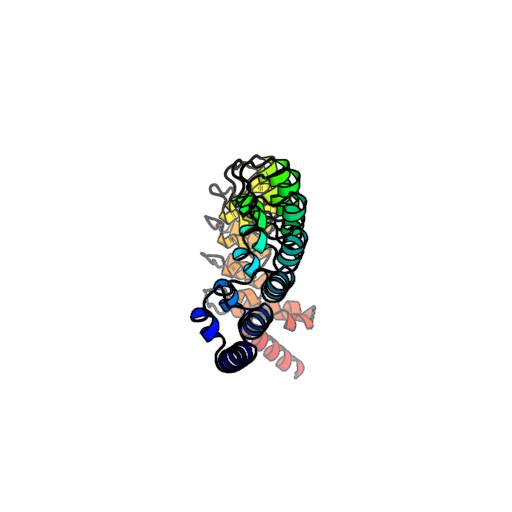A N 1
ATOM 1213 C CA . GLN A 1 156 ? -9.993 -1.191 -3.326 1.00 98.75 156 GLN A CA 1
ATOM 1214 C C . GLN A 1 156 ? -11.157 -1.394 -2.335 1.00 98.75 156 GLN A C 1
ATOM 1216 O O . GLN A 1 156 ? -11.801 -2.438 -2.348 1.00 98.75 156 GLN A O 1
ATOM 1221 N N . TYR A 1 157 ? -11.410 -0.420 -1.453 1.00 98.69 157 TYR A N 1
ATOM 1222 C CA . TYR A 1 157 ? -12.472 -0.466 -0.445 1.00 98.69 157 TYR A CA 1
ATOM 1223 C C . TYR A 1 157 ? -13.695 0.382 -0.815 1.00 98.69 157 TYR A C 1
ATOM 1225 O O . TYR A 1 157 ? -14.665 0.409 -0.051 1.00 98.69 157 TYR A O 1
ATOM 1233 N N . VAL A 1 158 ? -13.661 1.098 -1.942 1.00 98.69 158 VAL A N 1
ATOM 1234 C CA . VAL A 1 158 ? -14.802 1.875 -2.437 1.00 98.69 158 VAL A CA 1
ATOM 1235 C C . VAL A 1 158 ? -15.822 0.907 -3.032 1.00 98.69 158 VAL A C 1
ATOM 1237 O O . VAL A 1 158 ? -15.525 0.214 -4.000 1.00 98.69 158 VAL A O 1
ATOM 1240 N N . LYS A 1 159 ? -17.024 0.864 -2.447 1.00 98.06 159 LYS A N 1
ATOM 1241 C CA . LYS A 1 159 ? -18.107 -0.034 -2.882 1.00 98.06 159 LYS A CA 1
ATOM 1242 C C . LYS A 1 159 ? -18.722 0.411 -4.205 1.00 98.06 159 LYS A C 1
ATOM 1244 O O . LYS A 1 159 ? -18.878 -0.397 -5.105 1.00 98.06 159 LYS A O 1
ATOM 1249 N N . GLU A 1 160 ? -19.016 1.704 -4.307 1.00 97.81 160 GLU A N 1
ATOM 1250 C CA . GLU A 1 160 ? -19.592 2.334 -5.494 1.00 97.81 160 GLU A CA 1
ATOM 1251 C C . GLU A 1 160 ? -18.592 3.358 -6.028 1.00 97.81 160 GLU A C 1
ATOM 1253 O O . GLU A 1 160 ? -18.384 4.415 -5.426 1.00 97.81 160 GLU A O 1
ATOM 1258 N N . GLN A 1 161 ? -17.909 3.017 -7.121 1.00 98.25 161 GLN A N 1
ATOM 1259 C CA . GLN A 1 161 ? -16.916 3.898 -7.729 1.00 98.25 161 GLN A CA 1
ATOM 1260 C C . GLN A 1 161 ? -17.600 4.896 -8.663 1.00 98.25 161 GLN A C 1
ATOM 1262 O O . GLN A 1 161 ? -18.385 4.512 -9.523 1.00 98.25 161 GLN A O 1
ATOM 1267 N N . THR A 1 162 ? -17.267 6.179 -8.525 1.00 98.38 162 THR A N 1
ATOM 1268 C CA . THR A 1 162 ? -17.575 7.213 -9.520 1.00 98.38 162 THR A CA 1
ATOM 1269 C C . THR A 1 162 ? -16.307 7.554 -10.295 1.00 98.38 162 THR A C 1
ATOM 1271 O O . THR A 1 162 ? -15.193 7.360 -9.797 1.00 98.38 162 THR A O 1
ATOM 1274 N N . LYS A 1 163 ? -16.454 8.101 -11.507 1.00 98.44 163 LYS A N 1
ATOM 1275 C CA . LYS A 1 163 ? -15.305 8.586 -12.288 1.00 98.44 163 LYS A CA 1
ATOM 1276 C C . LYS A 1 163 ? -14.457 9.583 -11.487 1.00 98.44 163 LYS A C 1
ATOM 1278 O O . LYS A 1 163 ? -13.234 9.526 -11.556 1.00 98.44 163 LYS A O 1
ATOM 1283 N N . GLU A 1 164 ? -15.082 10.449 -10.688 1.00 98.62 164 GLU A N 1
ATOM 1284 C CA . GLU A 1 164 ? -14.373 11.411 -9.837 1.00 98.62 164 GLU A CA 1
ATOM 1285 C C . GLU A 1 164 ? -13.519 10.717 -8.765 1.00 98.62 164 GLU A C 1
ATOM 1287 O O . GLU A 1 164 ? -12.339 11.045 -8.618 1.00 98.62 164 GLU A O 1
ATOM 1292 N N . ILE A 1 165 ? -14.068 9.710 -8.074 1.00 98.81 165 ILE A N 1
ATOM 1293 C CA . ILE A 1 165 ? -13.328 8.927 -7.072 1.00 98.81 165 ILE A CA 1
ATOM 1294 C C . ILE A 1 165 ? -12.149 8.187 -7.711 1.00 98.81 165 ILE A C 1
ATOM 1296 O O . ILE A 1 165 ? -11.040 8.225 -7.172 1.00 98.81 165 ILE A O 1
ATOM 1300 N N . VAL A 1 166 ? -12.360 7.536 -8.859 1.00 98.88 166 VAL A N 1
ATOM 1301 C CA . VAL A 1 166 ? -11.290 6.805 -9.555 1.00 98.88 166 VAL A CA 1
ATOM 1302 C C . VAL A 1 166 ? -10.201 7.770 -10.022 1.00 98.88 166 VAL A C 1
ATOM 1304 O O . VAL A 1 166 ? -9.023 7.520 -9.775 1.00 98.88 166 VAL A O 1
ATOM 1307 N N . LEU A 1 167 ? -10.573 8.906 -10.622 1.00 98.81 167 LEU A N 1
ATOM 1308 C CA . LEU A 1 167 ? -9.616 9.932 -11.039 1.00 98.81 167 LEU A CA 1
ATOM 1309 C C . LEU A 1 167 ? -8.814 10.487 -9.860 1.00 98.81 167 LEU A C 1
ATOM 1311 O O . LEU A 1 167 ? -7.607 10.682 -9.994 1.00 98.81 167 LEU A O 1
ATOM 1315 N N . ALA A 1 168 ? -9.456 10.744 -8.720 1.00 98.75 168 ALA A N 1
ATOM 1316 C CA . ALA A 1 168 ? -8.769 11.181 -7.508 1.00 98.75 168 ALA A CA 1
ATOM 1317 C C . ALA A 1 168 ? -7.754 10.127 -7.031 1.00 98.75 168 ALA A C 1
ATOM 1319 O O . ALA A 1 168 ? -6.599 10.463 -6.769 1.00 98.75 168 ALA A O 1
ATOM 1320 N N . ALA A 1 169 ? -8.151 8.851 -7.011 1.00 98.88 169 ALA A N 1
ATOM 1321 C CA . ALA A 1 169 ? -7.285 7.747 -6.611 1.00 98.88 169 ALA A CA 1
ATOM 1322 C C . ALA A 1 169 ? -6.054 7.599 -7.518 1.00 98.88 169 ALA A C 1
ATOM 1324 O O . ALA A 1 169 ? -4.933 7.566 -7.017 1.00 98.88 169 ALA A O 1
ATOM 1325 N N . VAL A 1 170 ? -6.241 7.552 -8.844 1.00 98.81 170 VAL A N 1
ATOM 1326 C CA . VAL A 1 170 ? -5.127 7.334 -9.788 1.00 98.81 170 VAL A CA 1
ATOM 1327 C C . VAL A 1 170 ? -4.216 8.552 -9.937 1.00 98.81 170 VAL A C 1
ATOM 1329 O O . VAL A 1 170 ? -3.036 8.407 -10.247 1.00 98.81 170 VAL A O 1
ATOM 1332 N N . LYS A 1 171 ? -4.733 9.766 -9.697 1.00 98.75 171 LYS A N 1
ATOM 1333 C CA . LYS A 1 171 ? -3.894 10.970 -9.607 1.00 98.75 171 LYS A CA 1
ATOM 1334 C C . LYS A 1 171 ? -2.998 10.928 -8.369 1.00 98.75 171 LYS A C 1
ATOM 1336 O O . LYS A 1 171 ? -1.867 11.392 -8.451 1.00 98.75 171 LYS A O 1
ATOM 1341 N N . GLN A 1 172 ? -3.490 10.378 -7.258 1.00 98.69 172 GLN A N 1
ATOM 1342 C CA . GLN A 1 172 ? -2.726 10.230 -6.019 1.00 98.69 172 GLN A CA 1
ATOM 1343 C C . GLN A 1 172 ? -1.679 9.106 -6.125 1.00 98.69 172 GLN A C 1
ATOM 1345 O O . GLN A 1 172 ? -0.520 9.329 -5.788 1.00 98.69 172 GLN A O 1
ATOM 1350 N N . ASP A 1 173 ? -2.073 7.936 -6.637 1.00 98.56 173 ASP A N 1
ATOM 1351 C CA . ASP A 1 173 ? -1.207 6.777 -6.889 1.00 98.56 173 ASP A CA 1
ATOM 1352 C C . ASP A 1 173 ? -1.642 6.104 -8.194 1.00 98.56 173 ASP A C 1
ATOM 1354 O O . ASP A 1 173 ? -2.679 5.440 -8.243 1.00 98.56 173 ASP A O 1
ATOM 1358 N N . GLY A 1 174 ? -0.837 6.228 -9.255 1.00 98.62 174 GLY A N 1
ATOM 1359 C CA . GLY A 1 174 ? -1.145 5.631 -10.558 1.00 98.62 174 GLY A CA 1
ATOM 1360 C C . GLY A 1 174 ? -1.383 4.117 -10.507 1.00 98.62 174 GLY A C 1
ATOM 1361 O O . GLY A 1 174 ? -2.172 3.588 -11.292 1.00 98.62 174 GLY A O 1
ATOM 1362 N N . LEU A 1 175 ? -0.793 3.403 -9.539 1.00 98.75 175 LEU A N 1
ATOM 1363 C CA . LEU A 1 175 ? -1.012 1.963 -9.371 1.00 98.75 175 LEU A CA 1
ATOM 1364 C C . LEU A 1 175 ? -2.383 1.626 -8.773 1.00 98.75 175 LEU A C 1
ATOM 1366 O O . LEU A 1 175 ? -2.742 0.445 -8.751 1.00 98.75 175 LEU A O 1
ATOM 1370 N N . ALA A 1 176 ? -3.150 2.612 -8.298 1.00 98.75 176 ALA A N 1
ATOM 1371 C CA . ALA A 1 176 ? -4.540 2.426 -7.886 1.00 98.75 176 ALA A CA 1
ATOM 1372 C C . ALA A 1 176 ? -5.437 1.990 -9.056 1.00 98.75 176 ALA A C 1
ATOM 1374 O O . ALA A 1 176 ? -6.489 1.401 -8.811 1.00 98.75 176 ALA A O 1
ATOM 1375 N N . LEU A 1 177 ? -4.994 2.179 -10.310 1.00 98.62 177 LEU A N 1
ATOM 1376 C CA . LEU A 1 177 ? -5.685 1.698 -11.511 1.00 98.62 177 LEU A CA 1
ATOM 1377 C C . LEU A 1 177 ? -6.042 0.205 -11.428 1.00 98.62 177 LEU A C 1
ATOM 1379 O O . LEU A 1 177 ? -7.095 -0.197 -11.909 1.00 98.62 177 LEU A O 1
ATOM 1383 N N . ARG A 1 178 ? -5.231 -0.605 -10.731 1.00 98.56 178 ARG A N 1
ATOM 1384 C CA . ARG A 1 178 ? -5.490 -2.039 -10.496 1.00 98.56 178 ARG A CA 1
ATOM 1385 C C . ARG A 1 178 ? -6.805 -2.350 -9.775 1.00 98.56 178 ARG A C 1
ATOM 1387 O O . ARG A 1 178 ? -7.248 -3.492 -9.791 1.00 98.56 178 ARG A O 1
ATOM 1394 N N . PHE A 1 179 ? -7.382 -1.361 -9.095 1.00 98.62 179 PHE A N 1
ATOM 1395 C CA . PHE A 1 179 ? -8.641 -1.473 -8.359 1.00 98.62 179 PHE A CA 1
ATOM 1396 C C . PHE A 1 179 ? -9.804 -0.753 -9.052 1.00 98.62 179 PHE A C 1
ATOM 1398 O O . PHE A 1 179 ? -10.919 -0.770 -8.530 1.00 98.62 179 PHE A O 1
ATOM 1405 N N . ALA A 1 180 ? -9.561 -0.090 -10.184 1.00 98.25 180 ALA A N 1
ATOM 1406 C CA . ALA A 1 180 ? -10.589 0.646 -10.900 1.00 98.25 180 ALA A CA 1
ATOM 1407 C C . ALA A 1 180 ? -11.586 -0.320 -11.559 1.00 98.25 180 ALA A C 1
ATOM 1409 O O . ALA A 1 180 ? -11.204 -1.208 -12.318 1.00 98.25 180 ALA A O 1
ATOM 1410 N N . LEU A 1 181 ? -12.872 -0.127 -11.269 1.00 97.44 181 LEU A N 1
ATOM 1411 C CA . LEU A 1 181 ? -13.982 -0.832 -11.920 1.00 97.44 181 LEU A CA 1
ATOM 1412 C C . LEU A 1 181 ? -14.523 -0.051 -13.122 1.00 97.44 181 LEU A C 1
ATOM 1414 O O . LEU A 1 181 ? -15.136 -0.627 -14.016 1.00 97.44 181 LEU A O 1
ATOM 1418 N N . ILE A 1 182 ? -14.286 1.262 -13.135 1.00 94.25 182 ILE A N 1
ATOM 1419 C CA . ILE A 1 182 ? -14.602 2.161 -14.242 1.00 94.25 182 ILE A CA 1
ATOM 1420 C C . ILE A 1 182 ? -13.285 2.549 -14.899 1.00 94.25 182 ILE A C 1
ATOM 1422 O O . ILE A 1 182 ? -12.397 3.094 -14.243 1.00 94.25 182 ILE A O 1
ATOM 1426 N N . LEU A 1 183 ? -13.176 2.273 -16.194 1.00 93.69 183 LEU A N 1
ATOM 1427 C CA . LEU A 1 183 ? -12.023 2.617 -17.011 1.00 93.69 183 LEU A CA 1
ATOM 1428 C C . LEU A 1 183 ? -12.489 3.446 -18.203 1.00 93.69 183 LEU A C 1
ATOM 1430 O O . LEU A 1 183 ? -13.458 3.095 -18.872 1.00 93.69 183 LEU A O 1
ATOM 1434 N N . ASP A 1 184 ? -11.772 4.531 -18.455 1.00 95.88 184 ASP A N 1
ATOM 1435 C CA . ASP A 1 184 ? -11.832 5.297 -19.691 1.00 95.88 184 ASP A CA 1
ATOM 1436 C C . ASP A 1 184 ? -10.436 5.846 -20.019 1.00 95.88 184 ASP A C 1
ATOM 1438 O O . ASP A 1 184 ? -9.499 5.732 -19.216 1.00 95.88 184 ASP A O 1
ATOM 1442 N N . ASP A 1 185 ? -10.299 6.440 -21.204 1.00 96.62 185 ASP A N 1
ATOM 1443 C CA . ASP A 1 185 ? -9.021 6.963 -21.693 1.00 96.62 185 ASP A CA 1
ATOM 1444 C C . ASP A 1 185 ? -8.422 8.012 -20.748 1.00 96.62 185 ASP A C 1
ATOM 1446 O O . ASP A 1 185 ? -7.208 8.052 -20.548 1.00 96.62 185 ASP A O 1
ATOM 1450 N N . GLU A 1 186 ? -9.258 8.843 -20.116 1.00 98.12 186 GLU A N 1
ATOM 1451 C CA . GLU A 1 186 ? -8.792 9.872 -19.190 1.00 98.12 186 GLU A CA 1
ATOM 1452 C C . GLU A 1 186 ? -8.208 9.250 -17.916 1.00 98.12 186 GLU A C 1
ATOM 1454 O O . GLU A 1 186 ? -7.121 9.642 -17.482 1.00 98.12 186 GLU A O 1
ATOM 1459 N N . ILE A 1 187 ? -8.895 8.271 -17.324 1.00 98.62 187 ILE A N 1
ATOM 1460 C CA . ILE A 1 187 ? -8.440 7.551 -16.129 1.00 98.62 187 ILE A CA 1
ATOM 1461 C C . ILE A 1 187 ? -7.113 6.850 -16.410 1.00 98.62 187 ILE A C 1
ATOM 1463 O O . ILE A 1 187 ? -6.163 7.011 -15.638 1.00 98.62 187 ILE A O 1
ATOM 1467 N N . ILE A 1 188 ? -7.026 6.119 -17.524 1.00 98.62 188 ILE A N 1
ATOM 1468 C CA . ILE A 1 188 ? -5.814 5.393 -17.916 1.00 98.62 188 ILE A CA 1
ATOM 1469 C C . ILE A 1 188 ? -4.655 6.373 -18.125 1.00 98.62 188 ILE A C 1
ATOM 1471 O O . ILE A 1 188 ? -3.570 6.191 -17.567 1.00 98.62 188 ILE A O 1
ATOM 1475 N N . HIS A 1 189 ? -4.897 7.460 -18.857 1.00 98.38 189 HIS A N 1
ATOM 1476 C CA . HIS A 1 189 ? -3.895 8.488 -19.109 1.00 98.38 189 HIS A CA 1
ATOM 1477 C C . HIS A 1 189 ? -3.417 9.150 -17.809 1.00 98.38 189 HIS A C 1
ATOM 1479 O O . HIS A 1 189 ? -2.218 9.382 -17.631 1.00 98.38 189 HIS A O 1
ATOM 1485 N N . LYS A 1 190 ? -4.321 9.479 -16.876 1.00 98.56 190 LYS A N 1
ATOM 1486 C CA . LYS A 1 190 ? -3.932 10.061 -15.580 1.00 98.56 190 LYS A CA 1
ATOM 1487 C C . LYS A 1 190 ? -3.158 9.069 -14.717 1.00 98.56 190 LYS A C 1
ATOM 1489 O O . LYS A 1 190 ? -2.195 9.485 -14.076 1.00 98.56 190 LYS A O 1
ATOM 1494 N N . ALA A 1 191 ? -3.526 7.791 -14.738 1.00 98.75 191 ALA A N 1
ATOM 1495 C CA . ALA A 1 191 ? -2.813 6.747 -14.015 1.00 98.75 191 ALA A CA 1
ATOM 1496 C C . ALA A 1 191 ? -1.373 6.576 -14.522 1.00 98.75 191 A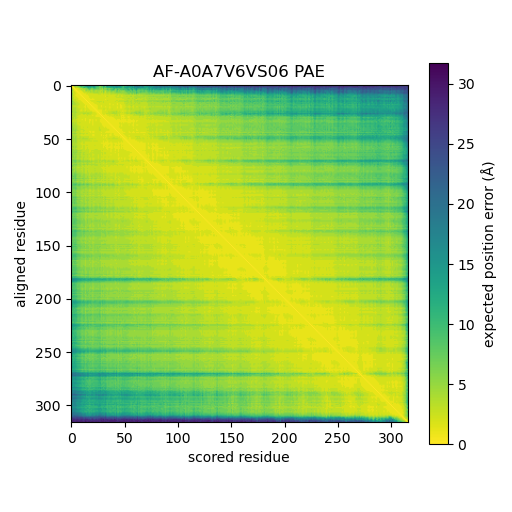LA A C 1
ATOM 1498 O O . ALA A 1 191 ? -0.444 6.602 -13.719 1.00 98.75 191 ALA A O 1
ATOM 1499 N N . ILE A 1 192 ? -1.175 6.483 -15.843 1.00 98.75 192 ILE A N 1
ATOM 1500 C CA . ILE A 1 192 ? 0.157 6.332 -16.456 1.00 98.75 192 ILE A CA 1
ATOM 1501 C C . ILE A 1 192 ? 1.024 7.574 -16.226 1.00 98.75 192 ILE A C 1
ATOM 1503 O O . ILE A 1 192 ? 2.211 7.447 -15.929 1.00 98.75 192 ILE A O 1
ATOM 1507 N N . LEU A 1 193 ? 0.446 8.778 -16.318 1.00 98.25 193 LEU A N 1
ATOM 1508 C CA . LEU A 1 193 ? 1.176 10.007 -15.990 1.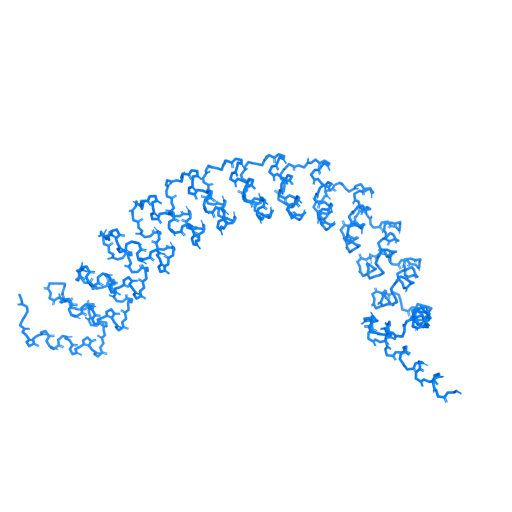00 98.25 193 LEU A CA 1
ATOM 1509 C C . LEU A 1 193 ? 1.627 10.054 -14.525 1.00 98.25 193 LEU A C 1
ATOM 1511 O O . LEU A 1 193 ? 2.684 10.613 -14.237 1.00 98.25 193 LEU A O 1
ATOM 1515 N N . SER A 1 194 ? 0.820 9.513 -13.610 1.00 98.25 194 SER A N 1
ATOM 1516 C CA . SER A 1 194 ? 1.164 9.426 -12.189 1.00 98.25 194 SER A CA 1
ATOM 1517 C C . SER A 1 194 ? 2.230 8.354 -11.931 1.00 98.25 194 SER A C 1
ATOM 1519 O O . SER A 1 194 ? 3.157 8.576 -11.155 1.00 98.25 194 SER A O 1
ATOM 1521 N N . ASN A 1 195 ? 2.141 7.206 -12.611 1.00 98.56 195 ASN A N 1
ATOM 1522 C CA . ASN A 1 195 ? 3.121 6.127 -12.527 1.00 98.56 195 ASN A CA 1
ATOM 1523 C C . ASN A 1 195 ? 3.129 5.297 -13.821 1.00 98.56 195 ASN A C 1
ATOM 1525 O O . ASN A 1 195 ? 2.157 4.594 -14.102 1.00 98.56 195 ASN A O 1
ATOM 1529 N N . GLY A 1 196 ? 4.238 5.301 -14.569 1.00 98.31 196 GLY A N 1
ATOM 1530 C CA . GLY A 1 196 ? 4.366 4.558 -15.832 1.00 98.31 196 GLY A CA 1
ATOM 1531 C C . GLY A 1 196 ? 4.080 3.057 -15.701 1.00 98.31 196 GLY A C 1
ATOM 1532 O O . GLY A 1 196 ? 3.505 2.444 -16.602 1.00 98.31 196 GLY A O 1
ATOM 1533 N N . ASN A 1 197 ? 4.354 2.474 -14.529 1.00 98.69 197 ASN A N 1
ATOM 1534 C CA . ASN A 1 197 ? 4.075 1.066 -14.249 1.00 98.69 197 ASN A CA 1
ATOM 1535 C C . ASN A 1 197 ? 2.567 0.751 -14.170 1.00 98.69 197 ASN A C 1
ATOM 1537 O O . ASN A 1 197 ? 2.197 -0.423 -14.180 1.00 98.69 197 ASN A O 1
ATOM 1541 N N . ALA A 1 198 ? 1.687 1.759 -14.129 1.00 98.69 198 ALA A N 1
ATOM 1542 C CA . ALA A 1 198 ? 0.240 1.570 -14.237 1.00 98.69 198 ALA A CA 1
ATOM 1543 C C . ALA A 1 198 ? -0.171 0.909 -15.564 1.00 98.69 198 ALA A C 1
ATOM 1545 O O . ALA A 1 198 ? -1.219 0.265 -15.609 1.00 98.69 198 ALA A O 1
ATOM 1546 N N . LEU A 1 199 ? 0.675 0.982 -16.606 1.00 98.62 199 LEU A N 1
ATOM 1547 C CA . LEU A 1 199 ? 0.473 0.268 -17.872 1.00 98.62 199 LEU A CA 1
ATOM 1548 C C . LEU A 1 199 ? 0.247 -1.242 -17.668 1.00 98.62 199 LEU A C 1
ATOM 1550 O O . LEU A 1 199 ? -0.498 -1.852 -18.428 1.00 98.62 199 LEU A O 1
ATOM 1554 N N . ALA A 1 200 ? 0.804 -1.830 -16.601 1.00 98.44 200 ALA A N 1
ATOM 1555 C CA . ALA A 1 200 ? 0.586 -3.231 -16.226 1.00 98.44 200 ALA A CA 1
ATOM 1556 C C . ALA A 1 200 ? -0.896 -3.612 -16.056 1.00 98.44 200 ALA A C 1
ATOM 1558 O O . ALA A 1 200 ? -1.244 -4.786 -16.162 1.00 98.44 200 ALA A O 1
ATOM 1559 N N . TYR A 1 201 ? -1.758 -2.634 -15.764 1.00 98.25 201 TYR A N 1
ATOM 1560 C CA . TYR A 1 201 ? -3.191 -2.826 -15.534 1.00 98.25 201 TYR A CA 1
ATOM 1561 C C . TYR A 1 201 ? -4.053 -2.359 -16.715 1.00 98.25 201 TYR A C 1
ATOM 1563 O O . TYR A 1 201 ? -5.278 -2.342 -16.614 1.00 98.25 201 TYR A O 1
ATOM 1571 N N . VAL A 1 202 ? -3.433 -1.994 -17.841 1.00 97.56 202 VAL A N 1
ATOM 1572 C CA . VAL A 1 202 ? -4.124 -1.590 -19.069 1.00 97.56 202 VAL A CA 1
ATOM 1573 C C . VAL A 1 202 ? -4.220 -2.790 -20.003 1.00 97.56 202 VAL A C 1
ATOM 1575 O O . VAL A 1 202 ? -3.207 -3.300 -20.479 1.00 97.56 202 VAL A O 1
ATOM 1578 N N . LYS A 1 203 ? -5.451 -3.240 -20.269 1.00 94.12 203 LYS A N 1
ATOM 1579 C CA . LYS A 1 203 ? -5.714 -4.407 -21.123 1.00 94.12 203 LYS A CA 1
ATOM 1580 C C . LYS A 1 203 ? -5.416 -4.130 -22.598 1.00 94.12 203 LYS A C 1
ATOM 1582 O O . LYS A 1 203 ? -4.811 -4.962 -23.263 1.00 94.12 203 LYS A O 1
ATOM 1587 N N . GLU A 1 204 ? -5.859 -2.982 -23.103 1.00 94.75 204 GLU A N 1
ATOM 1588 C CA . GLU A 1 204 ? -5.685 -2.583 -24.501 1.00 94.75 204 GLU A CA 1
ATOM 1589 C C . GLU A 1 204 ? -4.632 -1.482 -24.581 1.00 94.75 204 GLU A C 1
ATOM 1591 O O . GLU A 1 204 ? -4.894 -0.310 -24.316 1.00 94.75 204 GLU A O 1
ATOM 1596 N N . GLN A 1 205 ? -3.400 -1.883 -24.888 1.00 96.94 205 GLN A N 1
ATOM 1597 C CA . GLN A 1 205 ? -2.269 -0.969 -24.958 1.00 96.94 205 GLN A CA 1
ATOM 1598 C C . GLN A 1 205 ? -2.167 -0.367 -26.359 1.00 96.94 205 GLN A C 1
ATOM 1600 O O . GLN A 1 205 ? -1.896 -1.067 -27.336 1.00 96.94 205 GLN A O 1
ATOM 1605 N N . THR A 1 206 ? -2.350 0.947 -26.465 1.00 97.62 206 THR A N 1
ATOM 1606 C CA . THR A 1 206 ? -1.998 1.676 -27.687 1.00 97.62 206 THR A CA 1
ATOM 1607 C C . THR A 1 206 ? -0.519 2.043 -27.661 1.00 97.62 206 THR A C 1
ATOM 1609 O O . THR A 1 206 ? 0.095 2.178 -26.598 1.00 97.62 206 THR A O 1
ATOM 1612 N N . LYS A 1 207 ? 0.062 2.260 -28.844 1.00 98.06 207 LYS A N 1
ATOM 1613 C CA . LYS A 1 207 ? 1.447 2.726 -28.966 1.00 98.06 207 LYS A CA 1
ATOM 1614 C C . LYS A 1 207 ? 1.694 3.998 -28.145 1.00 98.06 207 LYS A C 1
ATOM 1616 O O . LYS A 1 207 ? 2.717 4.086 -27.473 1.00 98.06 207 LYS A O 1
ATOM 1621 N N . ASP A 1 208 ? 0.749 4.936 -28.145 1.00 98.12 208 ASP A N 1
ATOM 1622 C CA . ASP A 1 208 ? 0.874 6.202 -27.417 1.00 98.12 208 ASP A CA 1
ATOM 1623 C C . ASP A 1 208 ? 0.883 6.002 -25.897 1.00 98.12 208 ASP A C 1
ATOM 1625 O O . ASP A 1 208 ? 1.695 6.619 -25.208 1.00 98.12 208 ASP A O 1
ATOM 1629 N N . LEU A 1 209 ? 0.051 5.095 -25.367 1.00 98.44 209 LEU A N 1
ATOM 1630 C CA . LEU A 1 209 ? 0.069 4.747 -23.941 1.00 98.44 209 LEU A CA 1
ATOM 1631 C C . LEU A 1 209 ? 1.388 4.073 -23.545 1.00 98.44 209 LEU A C 1
ATOM 1633 O O . LEU A 1 209 ? 1.957 4.404 -22.504 1.00 98.44 209 LEU A O 1
ATOM 1637 N N . CYS A 1 210 ? 1.914 3.181 -24.391 1.00 98.75 210 CYS A N 1
ATOM 1638 C CA . CYS A 1 210 ? 3.219 2.558 -24.169 1.00 98.75 210 CYS A CA 1
ATOM 1639 C C . CYS A 1 210 ? 4.345 3.595 -24.154 1.00 98.75 210 CYS A C 1
ATOM 1641 O O . CYS A 1 210 ? 5.167 3.596 -23.237 1.00 98.75 210 CYS A O 1
ATOM 1643 N N . ILE A 1 211 ? 4.373 4.503 -25.136 1.00 98.69 211 ILE A N 1
ATOM 1644 C CA . ILE A 1 211 ? 5.355 5.595 -25.185 1.00 98.69 211 ILE A CA 1
ATOM 1645 C C . ILE A 1 211 ? 5.229 6.459 -23.932 1.00 98.69 211 ILE A C 1
ATOM 1647 O O . ILE A 1 211 ? 6.235 6.733 -23.285 1.00 98.69 211 ILE A O 1
ATOM 1651 N N . MET A 1 212 ? 4.016 6.848 -23.545 1.00 98.56 212 MET A N 1
ATOM 1652 C CA . MET A 1 212 ? 3.778 7.653 -22.347 1.00 98.56 212 MET A CA 1
ATOM 1653 C C . MET A 1 212 ? 4.296 6.973 -21.076 1.00 98.56 212 MET A C 1
ATOM 1655 O O . MET A 1 212 ? 4.960 7.624 -20.270 1.00 98.56 212 MET A O 1
ATOM 1659 N N . ALA A 1 213 ? 4.052 5.671 -20.919 1.00 98.75 213 ALA A N 1
ATOM 1660 C CA . ALA A 1 213 ? 4.543 4.896 -19.785 1.00 98.75 213 ALA A CA 1
ATOM 1661 C C . ALA A 1 213 ? 6.075 4.838 -19.743 1.00 98.75 213 ALA A C 1
ATOM 1663 O O . ALA A 1 213 ? 6.666 5.124 -18.704 1.00 98.75 213 ALA A O 1
ATOM 1664 N N . ILE A 1 214 ? 6.721 4.547 -20.877 1.00 98.81 214 ILE A N 1
ATOM 1665 C CA . ILE A 1 214 ? 8.189 4.507 -21.003 1.00 98.81 214 ILE A CA 1
ATOM 1666 C C . ILE A 1 214 ? 8.800 5.892 -20.753 1.00 98.81 214 ILE A C 1
ATOM 1668 O O . ILE A 1 214 ? 9.834 6.028 -20.097 1.00 98.81 214 ILE A O 1
ATOM 1672 N N . LEU A 1 215 ? 8.166 6.949 -21.264 1.00 98.38 215 LEU A N 1
ATOM 1673 C CA . LEU A 1 215 ? 8.599 8.321 -21.029 1.00 98.38 215 LEU A CA 1
ATOM 1674 C C . LEU A 1 215 ? 8.375 8.764 -19.580 1.00 98.38 215 LEU A C 1
ATOM 1676 O O . LEU A 1 215 ? 9.037 9.706 -19.154 1.00 98.38 215 LEU A O 1
ATOM 1680 N N . ASN A 1 216 ? 7.494 8.127 -18.816 1.00 97.62 216 ASN A N 1
ATOM 1681 C CA . ASN A 1 216 ? 7.371 8.371 -17.383 1.00 97.62 216 ASN A CA 1
ATOM 1682 C C . ASN A 1 216 ? 8.442 7.591 -16.598 1.00 97.62 216 ASN A C 1
ATOM 1684 O O . ASN A 1 216 ? 9.246 8.197 -15.894 1.00 97.62 216 ASN A O 1
ATOM 1688 N N . ASP A 1 217 ? 8.509 6.274 -16.803 1.00 98.19 217 ASP A N 1
ATOM 1689 C CA . ASP A 1 217 ? 9.500 5.361 -16.223 1.00 98.19 217 ASP A CA 1
ATOM 1690 C C . ASP A 1 217 ? 9.980 4.382 -17.314 1.00 98.19 217 ASP A C 1
ATOM 1692 O O . ASP A 1 217 ? 9.204 3.505 -17.712 1.00 98.19 217 ASP A O 1
ATOM 1696 N N . PRO A 1 218 ? 11.243 4.478 -17.785 1.00 98.56 218 PRO A N 1
ATOM 1697 C CA . PRO A 1 218 ? 11.787 3.601 -18.827 1.00 98.56 218 PRO A CA 1
ATOM 1698 C C . PRO A 1 218 ? 11.668 2.110 -18.513 1.00 98.56 218 PRO A C 1
ATOM 1700 O O . PRO A 1 218 ? 11.510 1.297 -19.426 1.00 98.56 218 PRO A O 1
ATOM 1703 N N . MET A 1 219 ? 11.683 1.740 -17.229 1.00 98.62 219 MET A N 1
ATOM 1704 C CA . MET A 1 219 ? 11.577 0.345 -16.793 1.00 98.62 219 MET A CA 1
ATOM 1705 C C . MET A 1 219 ? 10.166 -0.217 -16.989 1.00 98.62 219 MET A C 1
ATOM 1707 O O . MET A 1 219 ? 9.984 -1.437 -16.972 1.00 98.62 219 MET A O 1
ATOM 1711 N N . SER A 1 220 ? 9.175 0.641 -17.252 1.00 98.62 220 SER A N 1
ATOM 1712 C CA . SER A 1 220 ? 7.815 0.241 -17.635 1.00 98.62 220 SER A CA 1
ATOM 1713 C C . SER A 1 220 ? 7.778 -0.542 -18.948 1.00 98.62 220 SER A C 1
ATOM 1715 O O . SER A 1 220 ? 6.782 -1.218 -19.204 1.00 98.62 220 SER A O 1
ATOM 1717 N N . ILE A 1 221 ? 8.862 -0.544 -19.744 1.00 98.75 221 ILE A N 1
ATOM 1718 C CA . ILE A 1 221 ? 9.008 -1.421 -20.919 1.00 98.75 221 ILE A CA 1
ATOM 1719 C C . ILE A 1 221 ? 8.719 -2.893 -20.582 1.00 98.75 221 ILE A C 1
ATOM 1721 O O . ILE A 1 221 ? 8.221 -3.628 -21.430 1.00 98.75 221 ILE A O 1
ATOM 1725 N N . LYS A 1 222 ? 8.933 -3.325 -19.328 1.00 98.62 222 LYS A N 1
ATOM 1726 C CA . LYS A 1 222 ? 8.590 -4.677 -18.849 1.00 98.62 222 LYS A CA 1
ATOM 1727 C C . LYS A 1 222 ? 7.102 -5.033 -18.949 1.00 98.62 222 LYS A C 1
ATOM 1729 O O . LYS A 1 222 ? 6.778 -6.216 -18.991 1.00 98.62 222 LYS A O 1
ATOM 1734 N N . TYR A 1 223 ? 6.218 -4.034 -18.962 1.00 98.56 223 TYR A N 1
ATOM 1735 C CA . TYR A 1 223 ? 4.764 -4.202 -19.044 1.00 98.56 223 TYR A CA 1
ATOM 1736 C C . TYR A 1 223 ? 4.197 -3.963 -20.444 1.00 98.56 223 TYR A C 1
ATOM 1738 O O . TYR A 1 223 ? 3.002 -4.159 -20.652 1.00 98.56 223 TYR A O 1
ATOM 1746 N N . VAL A 1 224 ? 5.037 -3.545 -21.389 1.00 98.56 224 VAL A N 1
ATOM 1747 C CA . VAL A 1 224 ? 4.649 -3.346 -22.784 1.00 98.56 224 VAL A CA 1
ATOM 1748 C C . VAL A 1 224 ? 4.513 -4.702 -23.471 1.00 98.56 224 VAL A C 1
ATOM 1750 O O . VAL A 1 224 ? 5.450 -5.505 -23.440 1.00 98.56 224 VAL A O 1
ATOM 1753 N N . ASP A 1 225 ? 3.380 -4.937 -24.130 1.00 96.62 225 ASP A N 1
ATOM 1754 C CA . ASP A 1 225 ? 3.158 -6.138 -24.938 1.00 96.62 225 ASP A CA 1
ATOM 1755 C C . ASP A 1 225 ? 2.424 -5.804 -26.256 1.00 96.62 225 ASP A C 1
ATOM 1757 O O . ASP A 1 225 ? 1.278 -5.355 -26.208 1.00 96.62 225 ASP A O 1
ATOM 1761 N N . PRO A 1 226 ? 3.048 -5.991 -27.440 1.00 97.19 226 PRO A N 1
ATOM 1762 C CA . PRO A 1 226 ? 4.408 -6.489 -27.665 1.00 97.19 226 PRO A CA 1
ATOM 1763 C C . PRO A 1 226 ? 5.500 -5.421 -27.475 1.00 97.19 226 PRO A C 1
ATOM 1765 O O . PRO A 1 226 ? 5.339 -4.255 -27.841 1.00 97.19 226 PRO A O 1
ATOM 1768 N N . GLN A 1 227 ? 6.677 -5.845 -26.997 1.00 98.25 227 GLN A N 1
ATOM 1769 C CA . GLN A 1 227 ? 7.898 -5.024 -26.957 1.00 98.25 227 GLN A CA 1
ATOM 1770 C C . GLN A 1 227 ? 8.475 -4.830 -28.369 1.00 98.25 227 GLN A C 1
ATOM 1772 O O . GLN A 1 227 ? 9.379 -5.547 -28.797 1.00 98.25 227 GLN A O 1
ATOM 1777 N N . THR A 1 228 ? 7.936 -3.874 -29.126 1.00 98.31 228 THR A N 1
ATOM 1778 C CA . THR A 1 228 ? 8.462 -3.551 -30.461 1.00 98.31 228 THR A CA 1
ATOM 1779 C C . THR A 1 228 ? 9.859 -2.930 -30.374 1.00 98.31 228 THR A C 1
ATOM 1781 O O . THR A 1 228 ? 10.179 -2.230 -29.412 1.00 98.31 228 THR A O 1
ATOM 1784 N N . LYS A 1 229 ? 10.682 -3.119 -31.417 1.00 98.31 229 LYS A N 1
ATOM 1785 C CA . LYS A 1 229 ? 12.024 -2.514 -31.510 1.00 98.31 229 LYS A CA 1
ATOM 1786 C C . LYS A 1 229 ? 12.009 -1.003 -31.263 1.00 98.31 229 LYS A C 1
ATOM 1788 O O . LYS A 1 229 ? 12.881 -0.488 -30.575 1.00 98.31 229 LYS A O 1
ATOM 1793 N N . GLU A 1 230 ? 11.008 -0.300 -31.790 1.00 98.38 230 GLU A N 1
ATOM 1794 C CA . GLU A 1 230 ? 10.853 1.144 -31.599 1.00 98.38 230 GLU A CA 1
ATOM 1795 C C . GLU A 1 230 ? 10.661 1.512 -30.119 1.00 98.38 230 GLU A C 1
ATOM 1797 O O . GLU A 1 230 ? 11.380 2.365 -29.604 1.00 98.38 230 GLU A O 1
ATOM 1802 N N . LEU A 1 231 ? 9.748 0.838 -29.411 1.00 98.69 231 LEU A N 1
ATOM 1803 C CA . LEU A 1 231 ? 9.494 1.084 -27.985 1.00 98.69 231 LEU A CA 1
ATOM 1804 C C . LEU A 1 231 ? 10.709 0.716 -27.122 1.00 98.69 231 LEU A C 1
ATOM 1806 O O . LEU A 1 231 ? 11.069 1.458 -26.208 1.00 98.69 231 LEU A O 1
ATOM 1810 N N . CYS A 1 232 ? 11.381 -0.387 -27.453 1.00 98.81 232 CYS A N 1
ATOM 1811 C CA . CYS A 1 232 ? 12.640 -0.793 -26.834 1.00 98.81 232 CYS A CA 1
ATOM 1812 C C . CYS A 1 232 ? 13.732 0.275 -26.988 1.00 98.81 232 CYS A C 1
ATOM 1814 O O . CYS A 1 232 ? 14.394 0.614 -26.008 1.00 98.81 232 CYS A O 1
ATOM 1816 N N . LEU A 1 233 ? 13.894 0.835 -28.193 1.00 98.75 233 LEU A N 1
ATOM 1817 C CA . LEU A 1 233 ? 14.848 1.915 -28.452 1.00 98.75 233 LEU A CA 1
ATOM 1818 C C . LEU A 1 233 ? 14.500 3.176 -27.655 1.00 98.75 233 LEU A C 1
ATOM 1820 O O . LEU A 1 233 ? 15.387 3.752 -27.032 1.00 98.75 233 LEU A O 1
ATOM 1824 N N . ILE A 1 234 ? 13.223 3.573 -27.604 1.00 98.62 234 ILE A N 1
ATOM 1825 C CA . ILE A 1 234 ? 12.778 4.711 -26.781 1.00 98.62 234 ILE A CA 1
ATOM 1826 C C . ILE A 1 234 ? 13.152 4.495 -25.306 1.00 98.62 234 ILE A C 1
ATOM 1828 O O . ILE A 1 234 ? 13.660 5.418 -24.666 1.00 98.62 234 ILE A O 1
ATOM 1832 N N . ALA A 1 235 ? 12.953 3.283 -24.776 1.00 98.75 235 ALA A N 1
ATOM 1833 C CA . ALA A 1 235 ? 13.286 2.959 -23.391 1.00 98.75 235 ALA A CA 1
ATOM 1834 C C . ALA A 1 235 ? 14.790 3.091 -23.114 1.00 98.75 235 ALA A C 1
ATOM 1836 O O . ALA A 1 235 ? 15.175 3.833 -22.209 1.00 98.75 235 ALA A O 1
ATOM 1837 N N . VAL A 1 236 ? 15.645 2.450 -23.921 1.00 98.75 236 VAL A N 1
ATOM 1838 C CA . VAL A 1 236 ? 17.104 2.468 -23.690 1.00 98.75 236 VAL A CA 1
ATOM 1839 C C . VAL A 1 236 ? 17.757 3.813 -24.001 1.00 98.75 236 VAL A C 1
ATOM 1841 O O . VAL A 1 236 ? 18.768 4.153 -23.391 1.00 98.75 236 VAL A O 1
ATOM 1844 N N . LEU A 1 237 ? 17.181 4.608 -24.909 1.00 98.56 237 LEU A N 1
ATOM 1845 C CA . LEU A 1 237 ? 17.631 5.982 -25.157 1.00 98.56 237 LEU A CA 1
ATOM 1846 C C . LEU A 1 237 ? 17.332 6.899 -23.966 1.00 98.56 237 LEU A C 1
ATOM 1848 O O . LEU A 1 237 ? 18.078 7.849 -23.719 1.00 98.56 237 LEU A O 1
ATOM 1852 N N . LYS A 1 238 ? 16.258 6.620 -23.220 1.00 98.19 238 LYS A N 1
ATOM 1853 C CA . LYS A 1 238 ? 15.908 7.372 -22.014 1.00 98.19 238 LYS A CA 1
ATOM 1854 C C . LYS A 1 238 ? 16.702 6.903 -20.791 1.00 98.19 238 LYS A C 1
ATOM 1856 O O . LYS A 1 238 ? 17.214 7.749 -20.062 1.00 98.19 238 LYS A O 1
ATOM 1861 N N . ASP A 1 239 ? 16.844 5.593 -20.600 1.00 98.31 239 ASP A N 1
ATOM 1862 C CA . ASP A 1 239 ? 17.729 4.978 -19.604 1.00 98.31 239 ASP A CA 1
ATOM 1863 C C . ASP A 1 239 ? 18.275 3.648 -20.134 1.00 98.31 239 ASP A C 1
ATOM 1865 O O . ASP A 1 239 ? 17.534 2.679 -20.301 1.00 98.31 239 ASP A O 1
ATOM 1869 N N . GLY A 1 240 ? 19.588 3.577 -20.361 1.00 98.12 240 GLY A N 1
ATOM 1870 C CA . GLY A 1 240 ? 20.252 2.405 -20.921 1.00 98.12 240 GLY A CA 1
ATOM 1871 C C . GLY A 1 240 ? 20.096 1.153 -20.059 1.00 98.12 240 GLY A C 1
ATOM 1872 O O . GLY A 1 240 ? 20.174 0.045 -20.587 1.00 98.12 240 GLY A O 1
ATOM 1873 N N . LEU A 1 241 ? 19.816 1.289 -18.756 1.00 98.44 241 LEU A N 1
ATOM 1874 C CA . LEU A 1 241 ? 19.558 0.143 -17.879 1.00 98.44 241 LEU A CA 1
ATOM 1875 C C . LEU A 1 241 ? 18.199 -0.524 -18.144 1.00 98.44 241 LEU A C 1
ATOM 1877 O O . LEU A 1 241 ? 18.012 -1.674 -17.748 1.00 98.44 241 LEU A O 1
ATOM 1881 N N . ALA A 1 242 ? 17.289 0.127 -18.881 1.00 98.69 242 ALA A N 1
ATOM 1882 C CA . ALA A 1 242 ? 16.010 -0.463 -19.286 1.00 98.69 242 ALA A CA 1
ATOM 1883 C C . ALA A 1 242 ? 16.169 -1.738 -20.127 1.00 98.69 242 ALA A C 1
ATOM 1885 O O . ALA A 1 242 ? 15.242 -2.545 -20.200 1.00 98.69 242 ALA A O 1
ATOM 1886 N N . ILE A 1 243 ? 17.356 -1.967 -20.703 1.00 98.69 243 ILE A N 1
ATOM 1887 C CA . ILE A 1 243 ? 17.675 -3.189 -21.444 1.00 98.69 243 ILE A CA 1
ATOM 1888 C C . ILE A 1 243 ? 17.512 -4.473 -20.621 1.00 98.69 243 ILE A C 1
ATOM 1890 O O . ILE A 1 243 ? 17.233 -5.525 -21.199 1.00 98.69 243 ILE A O 1
ATOM 1894 N N . ASP A 1 244 ? 17.631 -4.397 -19.291 1.00 98.50 244 ASP A N 1
ATOM 1895 C CA . ASP A 1 244 ? 17.395 -5.531 -18.385 1.00 98.50 244 ASP A CA 1
ATOM 1896 C C . ASP A 1 244 ? 15.979 -6.110 -18.549 1.00 98.50 244 ASP A C 1
ATOM 1898 O O . ASP A 1 244 ? 15.761 -7.322 -18.524 1.00 98.50 244 ASP A O 1
ATOM 1902 N N . TYR A 1 245 ? 15.017 -5.234 -18.835 1.00 98.56 245 TYR A N 1
ATOM 1903 C CA . TYR A 1 245 ? 13.605 -5.569 -18.981 1.00 98.56 245 TYR A CA 1
ATOM 1904 C C . TYR A 1 245 ? 13.181 -5.890 -20.422 1.00 98.56 245 TYR A C 1
ATOM 1906 O O . TYR A 1 245 ? 12.006 -6.181 -20.668 1.00 98.56 245 TYR A O 1
ATOM 1914 N N . ILE A 1 246 ? 14.110 -5.852 -21.380 1.00 98.62 246 ILE A N 1
ATOM 1915 C CA . ILE A 1 246 ? 13.835 -6.144 -22.790 1.00 98.62 246 ILE A CA 1
ATOM 1916 C C . ILE A 1 246 ? 14.017 -7.645 -23.060 1.00 98.62 246 ILE A C 1
ATOM 1918 O O . ILE A 1 246 ? 15.052 -8.252 -22.754 1.00 98.62 246 ILE A O 1
ATOM 1922 N N . LYS A 1 247 ? 12.988 -8.272 -23.639 1.00 97.81 247 LYS A N 1
ATOM 1923 C CA . LYS A 1 247 ? 12.978 -9.701 -23.979 1.00 97.81 247 LYS A CA 1
ATOM 1924 C C . LYS A 1 247 ? 13.865 -9.989 -25.185 1.00 97.81 247 LYS A C 1
ATOM 1926 O O . LYS A 1 247 ? 14.727 -10.855 -25.077 1.00 97.81 247 LYS A O 1
ATOM 1931 N N . ASP A 1 248 ? 13.701 -9.255 -26.279 1.00 97.06 248 ASP A N 1
ATOM 1932 C CA . ASP A 1 248 ? 14.522 -9.407 -27.484 1.00 97.06 248 ASP A CA 1
ATOM 1933 C C . ASP A 1 248 ? 15.553 -8.274 -27.581 1.00 97.06 248 ASP A C 1
ATOM 1935 O O . ASP A 1 248 ? 15.232 -7.133 -27.912 1.00 97.06 248 ASP A O 1
ATOM 1939 N N . GLN A 1 249 ? 16.794 -8.581 -27.196 1.00 97.69 249 GLN A N 1
ATOM 1940 C CA . GLN A 1 249 ? 17.904 -7.629 -27.142 1.00 97.69 249 GLN A CA 1
ATOM 1941 C C . GLN A 1 249 ? 18.685 -7.670 -28.456 1.00 97.69 249 GLN A C 1
ATOM 1943 O O . GLN A 1 249 ? 19.754 -8.281 -28.540 1.00 97.69 249 GLN A O 1
ATOM 1948 N N . ASP A 1 250 ? 18.148 -7.028 -29.491 1.00 96.44 250 ASP A N 1
ATOM 1949 C CA . ASP A 1 250 ? 18.834 -6.958 -30.777 1.00 96.44 250 ASP A CA 1
ATOM 1950 C C . ASP A 1 250 ? 20.129 -6.121 -30.713 1.00 96.44 250 ASP A C 1
ATOM 1952 O O . ASP A 1 250 ? 20.455 -5.467 -29.714 1.00 96.44 250 ASP A O 1
ATOM 1956 N N . ASN A 1 251 ? 20.898 -6.152 -31.803 1.00 97.75 251 ASN A N 1
ATOM 1957 C CA . ASN A 1 251 ? 22.194 -5.490 -31.850 1.00 97.75 251 ASN A CA 1
ATOM 1958 C C . ASN A 1 251 ? 22.113 -3.967 -31.658 1.00 97.75 251 ASN A C 1
ATOM 1960 O O . ASN A 1 251 ? 22.984 -3.398 -30.998 1.00 97.75 251 ASN A O 1
ATOM 1964 N N . ASP A 1 252 ? 21.092 -3.319 -32.215 1.00 98.25 252 ASP A N 1
ATOM 1965 C CA . ASP A 1 252 ? 20.955 -1.863 -32.162 1.00 98.25 252 ASP A CA 1
ATOM 1966 C C . ASP A 1 252 ? 20.530 -1.421 -30.760 1.00 98.25 252 ASP A C 1
ATOM 1968 O O . ASP A 1 252 ? 21.124 -0.498 -30.202 1.00 98.25 252 ASP A O 1
ATOM 1972 N N . ILE A 1 253 ? 19.580 -2.135 -30.145 1.00 98.69 253 ILE A N 1
ATOM 1973 C CA . ILE A 1 253 ? 19.137 -1.910 -28.763 1.00 98.69 253 ILE A CA 1
ATOM 1974 C C . ILE A 1 253 ? 20.323 -2.048 -27.800 1.00 98.69 253 ILE A C 1
ATOM 1976 O O . ILE A 1 253 ? 20.531 -1.179 -26.952 1.00 98.69 253 ILE A O 1
ATOM 1980 N N . CYS A 1 254 ? 21.141 -3.096 -27.954 1.00 98.69 254 CYS A N 1
ATOM 1981 C CA . CYS A 1 254 ? 22.343 -3.300 -27.141 1.00 98.69 254 CYS A CA 1
ATOM 1982 C C . CYS A 1 254 ? 23.347 -2.147 -27.277 1.00 98.69 254 CYS A C 1
ATOM 1984 O O . CYS A 1 254 ? 23.885 -1.660 -26.279 1.00 98.69 254 CYS A O 1
ATOM 1986 N N . ILE A 1 255 ? 23.610 -1.705 -28.510 1.00 98.50 255 ILE A N 1
ATOM 1987 C CA . ILE A 1 255 ? 24.553 -0.615 -28.783 1.00 98.50 255 ILE A CA 1
ATOM 1988 C C . ILE A 1 255 ? 24.050 0.700 -28.187 1.00 98.50 255 ILE A C 1
ATOM 1990 O O . ILE A 1 255 ? 24.832 1.397 -27.534 1.00 98.50 255 ILE A O 1
ATOM 1994 N N . GLU A 1 256 ? 22.778 1.043 -28.390 1.00 98.62 256 GLU A N 1
ATOM 1995 C CA . GLU A 1 256 ? 22.209 2.288 -27.868 1.00 98.62 256 GLU A CA 1
ATOM 1996 C C . GLU A 1 256 ? 22.128 2.283 -26.337 1.00 98.62 256 GLU A C 1
ATOM 1998 O O . GLU A 1 256 ? 22.511 3.274 -25.713 1.00 98.62 256 GLU A O 1
ATOM 2003 N N . ALA A 1 257 ? 21.786 1.150 -25.715 1.00 98.62 257 ALA A N 1
ATOM 2004 C CA . ALA A 1 257 ? 21.825 1.005 -24.261 1.00 98.62 257 ALA A CA 1
ATOM 2005 C C . ALA A 1 257 ? 23.225 1.277 -23.684 1.00 98.62 257 ALA A C 1
ATOM 2007 O O . ALA A 1 257 ? 23.357 2.053 -22.741 1.00 98.62 257 ALA A O 1
ATOM 2008 N N . ILE A 1 258 ? 24.284 0.708 -24.279 1.00 98.56 258 ILE A N 1
ATOM 2009 C CA . ILE A 1 258 ? 25.676 0.928 -23.836 1.00 98.56 258 ILE A CA 1
ATOM 2010 C C . ILE A 1 258 ? 26.124 2.374 -24.072 1.00 98.56 258 ILE A C 1
ATOM 2012 O O . ILE A 1 258 ? 26.875 2.931 -23.267 1.00 98.56 258 ILE A O 1
ATOM 2016 N N . LYS A 1 259 ? 25.729 2.980 -25.199 1.00 98.25 259 LYS A N 1
ATOM 2017 C CA . LYS A 1 259 ? 26.058 4.382 -25.496 1.00 98.25 259 LYS A CA 1
ATOM 2018 C C . LYS A 1 259 ? 25.420 5.333 -24.487 1.00 98.25 259 LYS A C 1
ATOM 2020 O O . LYS A 1 259 ? 26.059 6.322 -24.137 1.00 98.25 259 LYS A O 1
ATOM 2025 N N . GLN A 1 260 ? 24.194 5.039 -24.058 1.00 97.81 260 GLN A N 1
ATOM 2026 C CA . GLN A 1 260 ? 23.469 5.825 -23.066 1.00 97.81 260 GLN A CA 1
ATOM 2027 C C . GLN A 1 260 ? 24.051 5.597 -21.662 1.00 97.81 260 GLN A C 1
ATOM 2029 O O . GLN A 1 260 ? 24.453 6.555 -21.002 1.00 97.81 260 GLN A O 1
ATOM 2034 N N . ASN A 1 261 ? 24.181 4.334 -21.245 1.00 97.81 261 ASN A N 1
ATOM 2035 C CA . ASN A 1 261 ? 24.783 3.931 -19.979 1.00 97.81 261 ASN A CA 1
ATOM 2036 C C . ASN A 1 261 ? 25.691 2.707 -20.192 1.00 97.81 261 ASN A C 1
ATOM 2038 O O . ASN A 1 261 ? 25.201 1.588 -20.337 1.00 97.81 261 ASN A O 1
ATOM 2042 N N . PRO A 1 262 ? 27.025 2.861 -20.128 1.00 97.81 262 PRO A N 1
ATOM 2043 C CA . PRO A 1 262 ? 27.965 1.757 -20.306 1.00 97.81 262 PRO A CA 1
ATOM 2044 C C . PRO A 1 262 ? 27.756 0.584 -19.347 1.00 97.81 262 PRO A C 1
ATOM 2046 O O . PRO A 1 262 ? 28.079 -0.551 -19.698 1.00 97.81 262 PRO A O 1
ATOM 2049 N N . SER A 1 263 ? 27.203 0.837 -18.155 1.00 97.94 263 SER A N 1
ATOM 2050 C CA . SER A 1 263 ? 26.905 -0.215 -17.178 1.00 97.94 263 SER A CA 1
ATOM 2051 C C . SER A 1 263 ? 25.763 -1.127 -17.630 1.00 97.94 263 SER A C 1
ATOM 2053 O O . SER A 1 263 ? 25.653 -2.233 -17.114 1.00 97.94 263 SER A O 1
ATOM 2055 N N . ALA A 1 264 ? 24.973 -0.739 -18.639 1.00 98.00 264 ALA A N 1
ATOM 2056 C CA . ALA A 1 264 ? 23.974 -1.601 -19.275 1.00 98.00 264 ALA A CA 1
ATOM 2057 C C . ALA A 1 264 ? 24.572 -2.912 -19.819 1.00 98.00 264 ALA A C 1
ATOM 2059 O O . ALA A 1 264 ? 23.869 -3.916 -19.925 1.00 98.00 264 ALA A O 1
ATOM 2060 N N . LEU A 1 265 ? 25.887 -2.939 -20.086 1.00 98.12 265 LEU A N 1
ATOM 2061 C CA . LEU A 1 265 ? 26.635 -4.139 -20.468 1.00 98.12 265 LEU A CA 1
ATOM 2062 C C . LEU A 1 265 ? 26.371 -5.339 -19.543 1.00 98.12 265 LEU A C 1
ATOM 2064 O O . LEU A 1 265 ? 26.346 -6.479 -20.017 1.00 98.12 265 LEU A O 1
ATOM 2068 N N . MET A 1 266 ? 26.156 -5.107 -18.243 1.00 96.94 266 MET A N 1
ATOM 2069 C CA . MET A 1 266 ? 25.908 -6.189 -17.286 1.00 96.94 266 MET A CA 1
ATOM 2070 C C . MET A 1 266 ? 24.602 -6.952 -17.567 1.00 96.94 266 MET A C 1
ATOM 2072 O O . MET A 1 266 ? 24.525 -8.145 -17.268 1.00 96.94 266 MET A O 1
ATOM 2076 N N . TYR A 1 267 ? 23.626 -6.294 -18.199 1.00 97.94 267 TYR A N 1
ATOM 2077 C CA . TYR A 1 267 ? 22.288 -6.819 -18.489 1.00 97.94 267 TYR A CA 1
ATOM 2078 C C . TYR A 1 267 ? 22.125 -7.344 -19.925 1.00 97.94 267 TYR A C 1
ATOM 2080 O O . TYR A 1 267 ? 21.125 -7.987 -20.249 1.00 97.94 267 TYR A O 1
ATOM 2088 N N . ILE A 1 268 ? 23.116 -7.124 -20.794 1.00 97.94 268 ILE A N 1
ATOM 2089 C CA . ILE A 1 268 ? 23.103 -7.651 -22.163 1.00 97.94 268 ILE A CA 1
ATOM 2090 C C . ILE A 1 268 ? 23.422 -9.147 -22.141 1.00 97.94 268 ILE A C 1
ATOM 2092 O O . ILE A 1 268 ? 24.466 -9.561 -21.624 1.00 97.94 268 ILE A O 1
ATOM 2096 N N . ARG A 1 269 ? 22.538 -9.977 -22.705 1.00 97.38 269 ARG A N 1
ATOM 2097 C CA . ARG A 1 269 ? 22.685 -11.445 -22.708 1.00 97.38 269 ARG A CA 1
ATOM 2098 C C . ARG A 1 269 ? 23.771 -11.916 -23.670 1.00 97.38 269 ARG A C 1
ATOM 2100 O O . ARG A 1 269 ? 24.537 -12.813 -23.324 1.00 97.38 269 ARG A O 1
ATOM 2107 N N . ASP A 1 270 ? 23.880 -11.278 -24.828 1.00 94.50 270 ASP A N 1
ATOM 2108 C CA . ASP A 1 270 ? 24.939 -11.544 -25.798 1.00 94.50 270 ASP A CA 1
ATOM 2109 C C . ASP A 1 270 ? 26.302 -11.032 -25.289 1.00 94.50 270 ASP A C 1
ATOM 2111 O O . ASP A 1 270 ? 26.479 -9.864 -24.944 1.00 94.50 270 ASP A O 1
ATOM 2115 N N . LYS A 1 271 ? 27.299 -11.919 -25.218 1.00 92.06 271 LYS A N 1
ATOM 2116 C CA . LYS A 1 271 ? 28.611 -11.630 -24.616 1.00 92.06 271 LYS A CA 1
ATOM 2117 C C . LYS A 1 271 ? 29.709 -11.302 -25.633 1.00 92.06 271 LYS A C 1
ATOM 2119 O O . LYS A 1 271 ? 30.894 -11.391 -25.276 1.00 92.06 271 LYS A O 1
ATOM 2124 N N . ARG A 1 272 ? 29.346 -10.890 -26.857 1.00 94.12 272 ARG A N 1
ATOM 2125 C CA . ARG A 1 272 ? 30.285 -10.393 -27.880 1.00 94.12 272 ARG A CA 1
ATOM 2126 C C . ARG A 1 272 ? 31.277 -9.365 -27.318 1.00 94.12 272 ARG A C 1
ATOM 2128 O O . ARG A 1 272 ? 30.947 -8.490 -26.516 1.00 94.12 272 ARG A O 1
ATOM 2135 N N . SER A 1 273 ? 32.533 -9.476 -27.749 1.00 94.06 273 SER A N 1
ATOM 2136 C CA . SER A 1 273 ? 33.632 -8.610 -27.299 1.00 94.06 273 SER A CA 1
ATOM 2137 C C . SER A 1 273 ? 33.436 -7.148 -27.708 1.00 94.06 273 SER A C 1
ATOM 2139 O O . SER A 1 273 ? 33.845 -6.252 -26.969 1.00 94.06 273 SER A O 1
ATOM 2141 N N . GLU A 1 274 ? 32.767 -6.903 -28.833 1.00 96.75 274 GLU A N 1
ATOM 2142 C CA . GLU A 1 274 ? 32.452 -5.572 -29.361 1.00 96.75 274 GLU A CA 1
ATOM 2143 C C . GLU A 1 274 ? 31.712 -4.699 -28.341 1.00 96.75 274 GLU A C 1
ATOM 2145 O O . GLU A 1 274 ? 32.067 -3.534 -28.166 1.00 96.75 274 GLU A O 1
ATOM 2150 N N . TYR A 1 275 ? 30.768 -5.270 -27.588 1.00 97.75 275 TYR A N 1
ATOM 2151 C CA . TYR A 1 275 ? 30.035 -4.565 -26.533 1.00 97.75 275 TYR A CA 1
ATOM 2152 C C . TYR A 1 275 ? 30.921 -4.169 -25.358 1.00 97.75 275 TYR A C 1
ATOM 2154 O O . TYR A 1 275 ? 30.823 -3.051 -24.853 1.00 97.75 275 TYR A O 1
ATOM 2162 N N . LYS A 1 276 ? 31.856 -5.040 -24.967 1.00 96.62 276 LYS A N 1
ATOM 2163 C CA . LYS A 1 276 ? 32.843 -4.730 -23.922 1.00 96.62 276 LYS A CA 1
ATOM 2164 C C . LYS A 1 276 ? 33.756 -3.588 -24.368 1.00 96.62 276 LYS A C 1
ATOM 2166 O O . LYS A 1 276 ? 34.007 -2.659 -23.602 1.00 96.62 276 LYS A O 1
ATOM 2171 N N . VAL A 1 277 ? 34.229 -3.640 -25.616 1.00 97.38 277 VAL A N 1
ATOM 2172 C CA . VAL A 1 277 ? 35.067 -2.586 -26.208 1.00 97.38 277 VAL A CA 1
ATOM 2173 C C . VAL A 1 277 ? 34.297 -1.269 -26.290 1.00 97.38 277 VAL A C 1
ATOM 2175 O O . VAL A 1 277 ? 34.845 -0.228 -25.925 1.00 97.38 277 VAL A O 1
ATOM 2178 N N . LEU A 1 278 ? 33.039 -1.305 -26.734 1.00 98.25 278 LEU A N 1
ATOM 2179 C CA . LEU A 1 278 ? 32.171 -0.134 -26.804 1.00 98.25 278 LEU A CA 1
ATOM 2180 C C . LEU A 1 278 ? 31.964 0.481 -25.417 1.00 98.25 278 LEU A C 1
ATOM 2182 O O . LEU A 1 278 ? 32.224 1.669 -25.257 1.00 98.25 278 LEU A O 1
ATOM 2186 N N . ALA A 1 279 ? 31.597 -0.316 -24.411 1.00 97.75 279 ALA A N 1
ATOM 2187 C CA . ALA A 1 279 ? 31.371 0.161 -23.048 1.00 97.75 279 ALA A CA 1
ATOM 2188 C C . ALA A 1 279 ? 32.620 0.838 -22.464 1.00 97.75 279 ALA A C 1
ATOM 2190 O O . ALA A 1 279 ? 32.541 1.965 -21.976 1.00 97.75 279 ALA A O 1
ATOM 2191 N N . VAL A 1 280 ? 33.797 0.212 -22.597 1.00 97.75 280 VAL A N 1
ATOM 2192 C CA . VAL A 1 280 ? 35.070 0.804 -22.148 1.00 97.75 280 VAL A CA 1
ATOM 2193 C C . VAL A 1 280 ? 35.357 2.117 -22.880 1.00 97.75 280 VAL A C 1
ATOM 2195 O O . VAL A 1 280 ? 35.712 3.108 -22.239 1.00 97.75 280 VAL A O 1
ATOM 2198 N N . LYS A 1 281 ? 35.193 2.158 -24.210 1.00 97.81 281 LYS A N 1
ATOM 2199 C CA . LYS A 1 281 ? 35.394 3.386 -24.998 1.00 97.81 281 LYS A CA 1
ATOM 2200 C C . LYS A 1 281 ? 34.446 4.500 -24.554 1.00 97.81 281 LYS A C 1
ATOM 2202 O O . LYS A 1 281 ? 34.893 5.638 -24.401 1.00 97.81 281 LYS A O 1
ATOM 2207 N N . THR A 1 282 ? 33.175 4.182 -24.322 1.00 97.62 282 THR A N 1
ATOM 2208 C CA . THR A 1 282 ? 32.167 5.141 -23.858 1.00 97.62 282 THR A CA 1
ATOM 2209 C C . THR A 1 282 ? 32.508 5.655 -22.457 1.00 97.62 282 THR A C 1
ATOM 2211 O O . THR A 1 282 ? 32.575 6.871 -22.275 1.00 97.62 282 THR A O 1
ATOM 2214 N N . CYS A 1 283 ? 32.867 4.783 -21.504 1.00 97.75 283 CYS A N 1
ATOM 2215 C CA . CYS A 1 283 ? 33.353 5.200 -20.182 1.00 97.75 283 CYS A CA 1
ATOM 2216 C C . CYS A 1 283 ? 34.549 6.151 -20.284 1.00 97.75 283 CYS A C 1
ATOM 2218 O O . CYS A 1 283 ? 34.528 7.227 -19.697 1.00 97.75 283 CYS A O 1
ATOM 2220 N N . LEU A 1 284 ? 35.585 5.795 -21.052 1.00 96.31 284 LEU A N 1
ATOM 2221 C CA . LEU A 1 284 ? 36.774 6.641 -21.212 1.00 96.31 284 LEU A CA 1
ATOM 2222 C C . LEU A 1 284 ? 36.438 8.000 -21.846 1.00 96.31 284 LEU A C 1
ATOM 2224 O O . LEU A 1 284 ? 37.041 9.010 -21.482 1.00 96.31 284 LEU A O 1
ATOM 2228 N N . LYS A 1 285 ? 35.468 8.045 -22.768 1.00 96.44 285 LYS A N 1
ATOM 2229 C CA . LYS A 1 285 ? 34.975 9.293 -23.366 1.00 96.44 285 LYS A CA 1
ATOM 2230 C C . LYS A 1 285 ? 34.281 10.186 -22.333 1.00 96.44 285 LYS A C 1
ATOM 2232 O O . LYS A 1 285 ? 34.519 11.391 -22.360 1.00 96.44 285 LYS A O 1
ATOM 2237 N N . HIS A 1 286 ? 33.455 9.626 -21.448 1.00 95.69 286 HIS A N 1
ATOM 2238 C CA . HIS A 1 286 ? 32.830 10.383 -20.355 1.00 95.69 286 HIS A CA 1
ATOM 2239 C C . HIS A 1 286 ? 33.861 10.836 -19.323 1.00 95.69 286 HIS A C 1
ATOM 2241 O O . HIS A 1 286 ? 33.898 12.013 -18.992 1.00 95.69 286 HIS A O 1
ATOM 2247 N N . ILE A 1 287 ? 34.779 9.954 -18.926 1.00 96.06 287 ILE A N 1
ATOM 2248 C CA . ILE A 1 287 ? 35.835 10.247 -17.945 1.00 96.06 287 ILE A CA 1
ATOM 2249 C C . ILE A 1 287 ? 36.773 11.355 -18.419 1.00 96.06 287 ILE A C 1
ATOM 2251 O O . ILE A 1 287 ? 37.208 12.191 -17.634 1.00 96.06 287 ILE A O 1
ATOM 2255 N N . LYS A 1 288 ? 37.068 11.396 -19.723 1.00 95.44 288 LYS A N 1
ATOM 2256 C CA . LYS A 1 288 ? 37.846 12.490 -20.315 1.00 95.44 288 LYS A CA 1
ATOM 2257 C C . LYS A 1 288 ? 37.164 13.855 -20.136 1.00 95.44 288 LYS A C 1
ATOM 2259 O O . LYS A 1 288 ? 37.856 14.867 -20.137 1.00 95.44 288 LYS A O 1
ATOM 2264 N N . LYS A 1 289 ? 35.832 13.888 -20.033 1.00 95.94 289 LYS A N 1
ATOM 2265 C CA . LYS A 1 289 ? 35.057 15.110 -19.775 1.00 95.94 289 LYS A CA 1
ATOM 2266 C C . LYS A 1 289 ? 34.893 15.377 -18.278 1.00 95.94 289 LYS A C 1
ATOM 2268 O O . LYS A 1 289 ? 34.972 16.530 -17.879 1.00 95.94 289 LYS A O 1
ATOM 2273 N N . ASP A 1 290 ? 34.680 14.331 -17.484 1.00 95.56 290 ASP A N 1
ATOM 2274 C CA . ASP A 1 290 ? 34.539 14.400 -16.031 1.00 95.56 290 ASP A CA 1
ATOM 2275 C C . ASP A 1 290 ? 35.135 13.153 -15.363 1.00 95.56 290 ASP A C 1
ATOM 2277 O O . ASP A 1 290 ? 34.595 12.050 -15.462 1.00 95.56 290 ASP A O 1
ATOM 2281 N N . ILE A 1 291 ? 36.240 13.333 -14.637 1.00 93.62 291 ILE A N 1
ATOM 2282 C CA . ILE A 1 291 ? 36.943 12.249 -13.940 1.00 93.62 291 ILE A CA 1
ATOM 2283 C C . ILE A 1 291 ? 36.066 11.557 -12.885 1.00 93.62 291 ILE A C 1
ATOM 2285 O O . ILE A 1 291 ? 36.241 10.360 -12.630 1.00 93.62 291 ILE A O 1
ATOM 2289 N N . ASN A 1 292 ? 35.093 12.272 -12.307 1.00 95.00 292 ASN A N 1
ATOM 2290 C CA . ASN A 1 292 ? 34.210 11.739 -11.272 1.00 95.00 292 ASN A CA 1
ATOM 2291 C C . ASN A 1 292 ? 33.217 10.709 -11.815 1.00 95.00 292 ASN A C 1
ATOM 2293 O O . ASN A 1 292 ? 32.710 9.903 -11.033 1.00 95.00 292 ASN A O 1
ATOM 2297 N N . TYR A 1 293 ? 33.030 10.641 -13.138 1.00 95.25 293 TYR A N 1
ATOM 2298 C CA . TYR A 1 293 ? 32.196 9.633 -13.792 1.00 95.25 293 TYR A CA 1
ATOM 2299 C C . TYR A 1 293 ? 32.586 8.191 -13.421 1.00 95.25 293 TYR A C 1
ATOM 2301 O O . TYR A 1 293 ? 31.749 7.292 -13.423 1.00 95.25 293 TYR A O 1
ATOM 2309 N N . ILE A 1 294 ? 33.840 7.940 -13.017 1.00 94.50 294 ILE A N 1
ATOM 2310 C CA . ILE A 1 294 ? 34.275 6.636 -12.479 1.00 94.50 294 ILE A CA 1
ATOM 2311 C C . ILE A 1 294 ? 33.360 6.157 -11.335 1.00 94.50 294 ILE A C 1
ATOM 2313 O O . ILE A 1 294 ? 33.139 4.952 -11.171 1.00 94.50 294 ILE A O 1
ATOM 2317 N N . ASN A 1 295 ? 32.829 7.079 -10.530 1.00 94.69 295 ASN A N 1
ATOM 2318 C CA . ASN A 1 295 ? 31.945 6.768 -9.411 1.00 94.69 295 ASN A CA 1
ATOM 2319 C C . ASN A 1 295 ? 30.530 6.376 -9.849 1.00 94.69 295 ASN A C 1
ATOM 2321 O O . ASN A 1 295 ? 29.897 5.603 -9.136 1.00 94.69 295 ASN A O 1
ATOM 2325 N N . GLU A 1 296 ? 30.098 6.810 -11.031 1.00 94.00 296 GLU A N 1
ATOM 2326 C CA . GLU A 1 296 ? 28.775 6.532 -11.602 1.00 94.00 296 GLU A CA 1
ATOM 2327 C C . GLU A 1 296 ? 28.695 5.170 -12.312 1.00 94.00 296 GLU A C 1
ATOM 2329 O O . GLU A 1 296 ? 27.606 4.645 -12.531 1.00 94.00 296 GLU A O 1
ATOM 2334 N N . ILE A 1 297 ? 29.838 4.556 -12.644 1.00 95.88 297 ILE A N 1
ATOM 2335 C CA . ILE A 1 297 ? 29.875 3.214 -13.244 1.00 95.88 297 ILE A CA 1
ATOM 2336 C C . ILE A 1 297 ? 29.434 2.180 -12.198 1.00 95.88 297 ILE A C 1
ATOM 2338 O O . ILE A 1 297 ? 30.181 1.862 -11.265 1.00 95.88 297 ILE A O 1
ATOM 2342 N N . SER A 1 298 ? 28.232 1.631 -12.369 1.00 95.25 298 SER A N 1
ATOM 2343 C CA . SER A 1 298 ? 27.636 0.651 -11.457 1.00 95.25 298 SER A CA 1
ATOM 2344 C C . SER A 1 298 ? 28.100 -0.784 -11.732 1.00 95.25 298 SER A C 1
ATOM 2346 O O . SER A 1 298 ? 28.218 -1.579 -10.794 1.00 95.25 298 SER A O 1
ATOM 2348 N N . ASP A 1 299 ? 28.448 -1.115 -12.980 1.00 95.75 299 ASP A N 1
ATOM 2349 C CA . ASP A 1 299 ? 29.085 -2.394 -13.312 1.00 95.75 299 ASP A CA 1
ATOM 2350 C C . ASP A 1 299 ? 30.504 -2.440 -12.714 1.00 95.75 299 ASP A C 1
ATOM 2352 O O . ASP A 1 299 ? 31.447 -1.797 -13.188 1.00 95.75 299 ASP A O 1
ATOM 2356 N N . LYS A 1 300 ? 30.668 -3.243 -11.656 1.00 95.44 300 LYS A N 1
ATOM 2357 C CA . LYS A 1 300 ? 31.931 -3.395 -10.918 1.00 95.44 300 LYS A CA 1
ATOM 2358 C C . LYS A 1 300 ? 33.068 -3.937 -11.787 1.00 95.44 300 LYS A C 1
ATOM 2360 O O . LYS A 1 300 ? 34.221 -3.542 -11.593 1.00 95.44 300 LYS A O 1
ATOM 2365 N N . VAL A 1 301 ? 32.767 -4.840 -12.722 1.00 95.00 301 VAL A N 1
ATOM 2366 C CA . VAL A 1 301 ? 33.774 -5.452 -13.599 1.00 95.00 301 VAL A CA 1
ATOM 2367 C C . VAL A 1 301 ? 34.246 -4.420 -14.613 1.00 95.00 301 VAL A C 1
ATOM 2369 O O . VAL A 1 301 ? 35.454 -4.208 -14.753 1.00 95.00 301 VAL A O 1
ATOM 2372 N N . LEU A 1 302 ? 33.307 -3.725 -15.259 1.00 96.12 302 LEU A N 1
ATOM 2373 C CA . LEU A 1 302 ? 33.614 -2.637 -16.185 1.00 96.12 302 LEU A CA 1
ATOM 2374 C C . LEU A 1 302 ? 34.416 -1.528 -15.492 1.00 96.12 302 LEU A C 1
ATOM 2376 O O . LEU A 1 302 ? 35.474 -1.135 -15.989 1.00 96.12 302 LEU A O 1
ATOM 2380 N N . LYS A 1 303 ? 33.976 -1.085 -14.308 1.00 96.81 303 LYS A N 1
ATOM 2381 C CA . LYS A 1 303 ? 34.670 -0.071 -13.501 1.00 96.81 303 LYS A CA 1
ATOM 2382 C C . LYS A 1 303 ? 36.109 -0.475 -13.196 1.00 96.81 303 LYS A C 1
ATOM 2384 O O . LYS A 1 303 ? 37.026 0.319 -13.401 1.00 96.81 303 LYS A O 1
ATOM 2389 N N . MET A 1 304 ? 36.331 -1.718 -12.765 1.00 96.62 304 MET A N 1
ATOM 2390 C CA . MET A 1 304 ? 37.677 -2.235 -12.503 1.00 96.62 304 MET A CA 1
ATOM 2391 C C . MET A 1 304 ? 38.561 -2.191 -13.758 1.00 96.62 304 MET A C 1
ATOM 2393 O O . MET A 1 304 ? 39.725 -1.792 -13.673 1.00 96.62 304 MET A O 1
ATOM 2397 N N . VAL A 1 305 ? 38.035 -2.599 -14.918 1.00 95.94 305 VAL A N 1
ATOM 2398 C CA . VAL A 1 305 ? 38.777 -2.567 -16.191 1.00 95.94 305 VAL A CA 1
ATOM 2399 C C . VAL A 1 305 ? 39.149 -1.133 -16.566 1.00 95.94 305 VAL A C 1
ATOM 2401 O O . VAL A 1 305 ? 40.309 -0.865 -16.881 1.00 95.94 305 VAL A O 1
ATOM 2404 N N . VAL A 1 306 ? 38.199 -0.203 -16.475 1.00 95.81 306 VAL A N 1
ATOM 2405 C CA . VAL A 1 306 ? 38.412 1.213 -16.797 1.00 95.81 306 VAL A CA 1
ATOM 2406 C C . VAL A 1 306 ? 39.467 1.842 -15.879 1.00 95.81 306 VAL A C 1
ATOM 2408 O O . VAL A 1 306 ? 40.409 2.460 -16.374 1.00 95.81 306 VAL A O 1
ATOM 2411 N N . VAL A 1 307 ? 39.391 1.616 -14.562 1.00 95.31 307 VAL A N 1
ATOM 2412 C CA . VAL A 1 307 ? 40.386 2.120 -13.594 1.00 95.31 307 VAL A CA 1
ATOM 2413 C C . VAL A 1 307 ? 41.788 1.571 -13.881 1.00 95.31 307 VAL A C 1
ATOM 2415 O O . VAL A 1 307 ? 42.761 2.327 -13.857 1.00 95.31 307 VAL A O 1
ATOM 2418 N N . LYS A 1 308 ? 41.912 0.277 -14.212 1.00 95.06 308 LYS A N 1
ATOM 2419 C CA . LYS A 1 308 ? 43.202 -0.328 -14.596 1.00 95.06 308 LYS A CA 1
ATOM 2420 C C . LYS A 1 308 ? 43.787 0.287 -15.870 1.00 95.06 308 LYS A C 1
ATOM 2422 O O . LYS A 1 308 ? 45.004 0.397 -15.983 1.00 95.06 308 LYS A O 1
ATOM 2427 N N . LEU A 1 309 ? 42.954 0.660 -16.841 1.00 93.44 309 LEU A N 1
ATOM 2428 C CA . LEU A 1 309 ? 43.420 1.304 -18.074 1.00 93.44 309 LEU A CA 1
ATOM 2429 C C . LEU A 1 309 ? 43.897 2.740 -17.825 1.00 93.44 309 LEU A C 1
ATOM 2431 O O . LEU A 1 309 ? 44.906 3.152 -18.394 1.00 93.44 309 LEU A O 1
ATOM 2435 N N . LEU A 1 310 ? 43.211 3.483 -16.955 1.00 91.31 310 LEU A N 1
ATOM 2436 C CA . LEU A 1 310 ? 43.603 4.845 -16.584 1.00 91.31 310 LEU A CA 1
ATOM 2437 C C . LEU A 1 310 ? 44.919 4.879 -15.800 1.00 91.31 310 LEU A C 1
ATOM 2439 O O . LEU A 1 310 ? 45.775 5.712 -16.085 1.00 91.31 310 LEU A O 1
ATOM 2443 N N . SER A 1 311 ? 45.122 3.944 -14.868 1.00 88.38 311 SER A N 1
ATOM 2444 C CA . SER A 1 311 ? 46.358 3.883 -14.076 1.00 88.38 311 SER A CA 1
ATOM 2445 C C . SER A 1 311 ? 47.589 3.465 -14.884 1.00 88.38 311 SER A C 1
ATOM 2447 O O . SER A 1 311 ? 48.702 3.831 -14.514 1.00 88.38 311 SER A O 1
ATOM 2449 N N . LYS A 1 312 ? 47.410 2.732 -15.991 1.00 84.19 312 LYS A N 1
ATOM 2450 C CA . LYS A 1 312 ? 48.491 2.444 -16.947 1.00 84.19 312 LYS A CA 1
ATOM 2451 C C . LYS A 1 312 ? 48.881 3.680 -17.760 1.00 84.19 312 LYS A C 1
ATOM 2453 O O . LYS A 1 312 ? 50.065 3.941 -17.900 1.00 84.19 312 LYS A O 1
ATOM 2458 N N . LYS A 1 313 ? 47.902 4.466 -18.220 1.00 70.31 313 LYS A N 1
ATOM 2459 C CA . LYS A 1 313 ? 48.143 5.694 -19.001 1.00 70.31 313 LYS A CA 1
ATOM 2460 C C . LYS A 1 313 ? 48.769 6.845 -18.211 1.00 70.31 313 LYS A C 1
ATOM 2462 O O . LYS A 1 313 ? 49.337 7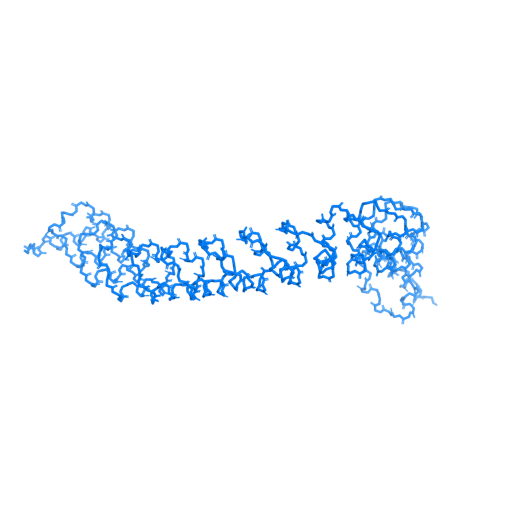.729 -18.822 1.00 70.31 313 LYS A O 1
ATOM 2467 N N . GLY A 1 314 ? 48.637 6.868 -16.884 1.00 60.53 314 GLY A N 1
ATOM 2468 C CA . GLY A 1 314 ? 49.280 7.878 -16.031 1.00 60.53 314 GLY A CA 1
ATOM 2469 C C . GLY A 1 314 ? 50.732 7.563 -15.647 1.00 60.53 314 GLY A C 1
ATOM 2470 O O . GLY A 1 314 ? 51.305 8.299 -14.849 1.00 60.53 314 GLY A O 1
ATOM 2471 N N . LYS A 1 315 ? 51.295 6.446 -16.132 1.00 50.56 315 LYS A N 1
ATOM 2472 C CA . LYS A 1 315 ? 52.684 6.012 -15.888 1.00 50.56 315 LYS A CA 1
ATOM 2473 C C . LYS A 1 315 ? 53.576 6.084 -17.138 1.00 50.56 315 LYS A C 1
ATOM 2475 O O . LYS A 1 315 ? 54.750 5.742 -17.035 1.00 50.56 315 LYS A O 1
ATOM 2480 N N . GLU A 1 316 ? 53.012 6.484 -18.275 1.00 43.56 316 GLU A N 1
ATOM 2481 C CA . GLU A 1 316 ? 53.695 6.783 -19.545 1.00 43.56 316 GLU A CA 1
ATOM 2482 C C . GLU A 1 316 ? 53.742 8.302 -19.735 1.00 43.56 316 GLU A C 1
ATOM 2484 O O . GLU A 1 316 ? 54.779 8.793 -20.229 1.00 43.56 316 GLU A O 1
#